Protein AF-A0A4R1R624-F1 (afdb_monomer_lite)

Foldseek 3Di:
DDDDDDDDDDDDDDDDDDDDDDDDDDDDDDDPDDPDPPPPPPQQWQDQVCVLQQFCPSVDAAKAFQKKWFQPVPPPGIAIDGQDPPDPGWGWDDDRFWIAIRNNCWIDGGQWIQHPVGIFGWDWDCPPQKIKTWGPDPPDPKIKIKMWGTAPGDDPDDHDPPRDDRSNFIWIWMAIPVRRMITIIGGD

pLDDT: mean 80.11, std 24.11, range [29.86, 98.56]

Organism: NCBI:txid1469948

Secondary structure (DSSP, 8-state):
------------------------------------S------PPP-HHHHHTT--GGG-S-EEEEEEEEE-SSSS-EEEEE--TTS----EEE-SSEEEEGGGTEEEETTEEEETTEEEEEEEEE-SS-EEEEES-S--SS-EEEEEE-TT-------SSS----TTS-EEEEEETTTTEEEEEEE-

Sequence (188 aa):
MKSFHKYKFILFACIIVLIFQTGCVDDSPISTIVPDPTQDTQNTEMNLTQIQAGDYSSLLGTWKEIAYADNLFDGTGQQWHTGRSDTVSSTLSVSTDKINFNESAMIVQGNTLTDDAGSHLLSFVNDGISLDAYLADADTAITWNVTFYPKGVANNLEPNNGVQIDNTKNLIVIWYSGMQVLTVFGQE

Structure (mmCIF, N/CA/C/O backbone):
data_AF-A0A4R1R624-F1
#
_entry.id   AF-A0A4R1R624-F1
#
loop_
_atom_site.group_PDB
_atom_site.id
_atom_site.type_symbol
_atom_site.label_atom_id
_atom_site.label_alt_id
_atom_site.label_comp_id
_atom_site.label_asym_id
_atom_site.label_entity_id
_atom_site.label_seq_id
_atom_site.pdbx_PDB_ins_code
_atom_site.Cartn_x
_atom_site.Cartn_y
_atom_site.Cartn_z
_atom_site.occupancy
_atom_site.B_iso_or_equiv
_atom_site.auth_seq_id
_atom_site.auth_comp_id
_atom_site.auth_asym_id
_atom_site.auth_atom_id
_atom_site.pdbx_PDB_model_num
ATOM 1 N N . MET A 1 1 ? 17.079 -33.663 -1.342 1.00 40.03 1 MET A N 1
ATOM 2 C CA . MET A 1 1 ? 15.733 -34.154 -1.707 1.00 40.03 1 MET A CA 1
ATOM 3 C C . MET A 1 1 ? 14.888 -34.276 -0.451 1.00 40.03 1 MET A C 1
ATOM 5 O O . MET A 1 1 ? 15.092 -35.199 0.326 1.00 40.03 1 MET A O 1
ATOM 9 N N . LYS A 1 2 ? 13.990 -33.318 -0.216 1.00 34.47 2 LYS A N 1
ATOM 10 C CA . LYS A 1 2 ? 12.942 -33.422 0.803 1.00 34.47 2 LYS A CA 1
ATOM 11 C C . LYS A 1 2 ? 11.608 -33.223 0.095 1.00 34.47 2 LYS A C 1
ATOM 13 O O . LYS A 1 2 ? 11.405 -32.232 -0.593 1.00 34.47 2 LYS A O 1
ATOM 18 N N . SER A 1 3 ? 10.787 -34.258 0.198 1.00 32.62 3 SER A N 1
ATOM 19 C CA . SER A 1 3 ? 9.460 -34.396 -0.386 1.00 32.62 3 SER A CA 1
ATOM 20 C C . SER A 1 3 ? 8.463 -33.521 0.367 1.00 32.62 3 SER A C 1
ATOM 22 O O . SER A 1 3 ? 8.335 -33.677 1.579 1.00 32.62 3 SER A O 1
ATOM 24 N N . PHE A 1 4 ? 7.681 -32.726 -0.359 1.00 36.31 4 PHE A N 1
ATOM 25 C CA . PHE A 1 4 ? 6.383 -32.249 0.108 1.00 36.31 4 PHE A CA 1
ATOM 26 C C . PHE A 1 4 ? 5.304 -32.807 -0.813 1.00 36.31 4 PHE A C 1
ATOM 28 O O . PHE A 1 4 ? 5.099 -32.359 -1.936 1.00 36.31 4 PHE A O 1
ATOM 35 N N . HIS A 1 5 ? 4.654 -33.861 -0.329 1.00 37.59 5 HIS A N 1
ATOM 36 C CA . HIS A 1 5 ? 3.412 -34.359 -0.887 1.00 37.59 5 HIS A CA 1
ATOM 37 C C . HIS A 1 5 ? 2.236 -33.567 -0.303 1.00 37.59 5 HIS A C 1
ATOM 39 O O . HIS A 1 5 ? 2.214 -33.310 0.900 1.00 37.59 5 HIS A O 1
ATOM 45 N N . LYS A 1 6 ? 1.207 -33.414 -1.147 1.00 36.97 6 LYS A N 1
ATOM 46 C CA . LYS A 1 6 ? -0.222 -33.177 -0.858 1.00 36.97 6 LYS A CA 1
ATOM 47 C C . LYS A 1 6 ? -0.711 -31.732 -0.993 1.00 36.97 6 LYS A C 1
ATOM 49 O O . LYS A 1 6 ? -0.973 -31.070 0.000 1.00 36.97 6 LYS A O 1
ATOM 54 N N . TYR A 1 7 ? -1.054 -31.356 -2.224 1.00 37.50 7 TYR A N 1
ATOM 55 C CA . TYR A 1 7 ? -2.216 -30.498 -2.456 1.00 37.50 7 TYR A CA 1
ATOM 56 C C . TYR A 1 7 ? -3.318 -31.332 -3.115 1.00 37.50 7 TYR A C 1
ATOM 58 O O . TYR A 1 7 ? -3.152 -31.890 -4.199 1.00 37.50 7 TYR A O 1
ATOM 66 N N . LYS A 1 8 ? -4.429 -31.493 -2.388 1.00 33.16 8 LYS A N 1
ATOM 67 C CA . LYS A 1 8 ? -5.692 -32.027 -2.903 1.00 33.16 8 LYS A CA 1
ATOM 68 C C . LYS A 1 8 ? -6.293 -30.957 -3.815 1.00 33.16 8 LYS A C 1
ATOM 70 O O . LYS A 1 8 ? -6.650 -29.890 -3.331 1.00 33.16 8 LYS A O 1
ATOM 75 N N . PHE A 1 9 ? -6.435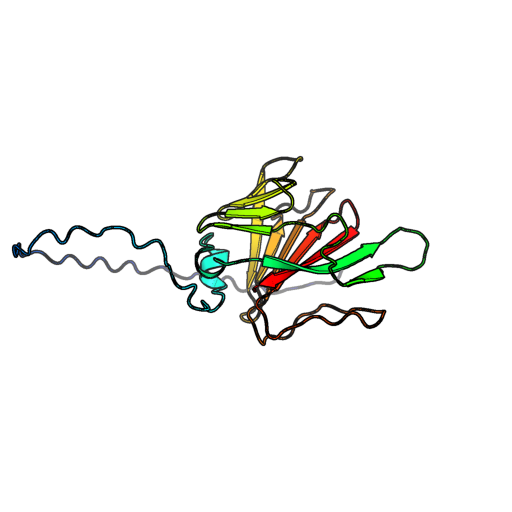 -31.261 -5.100 1.00 32.84 9 PHE A N 1
ATOM 76 C CA . PHE A 1 9 ? -7.281 -30.494 -6.010 1.00 32.84 9 PHE A CA 1
ATOM 77 C C . PHE A 1 9 ? -8.734 -30.600 -5.531 1.00 32.84 9 PHE A C 1
ATOM 79 O O . PHE A 1 9 ? -9.322 -31.681 -5.577 1.00 32.84 9 PHE A O 1
ATOM 86 N N . ILE A 1 10 ? -9.301 -29.500 -5.039 1.00 38.25 10 ILE A N 1
ATOM 87 C CA . ILE A 1 10 ? -10.742 -29.382 -4.813 1.00 38.25 10 ILE A CA 1
ATOM 88 C C . ILE A 1 10 ? -11.296 -28.565 -5.975 1.00 38.25 10 ILE A C 1
ATOM 90 O O . ILE A 1 10 ? -11.074 -27.363 -6.081 1.00 38.25 10 ILE A O 1
ATOM 94 N N . LEU A 1 11 ? -11.975 -29.269 -6.876 1.00 29.86 11 LEU A N 1
ATOM 95 C CA . LEU A 1 11 ? -12.698 -28.719 -8.012 1.00 29.86 11 LEU A CA 1
ATOM 96 C C . LEU A 1 11 ? -14.019 -28.132 -7.485 1.00 29.86 11 LEU A C 1
ATOM 98 O O . LEU A 1 11 ? -14.917 -28.890 -7.121 1.00 29.86 11 LEU A O 1
ATOM 102 N N . PHE A 1 12 ? -14.145 -26.807 -7.404 1.00 35.22 12 PHE A N 1
ATOM 103 C CA . PHE A 1 12 ? -15.431 -26.169 -7.110 1.00 35.22 12 PHE A CA 1
ATOM 104 C C . PHE A 1 12 ? -16.191 -25.921 -8.415 1.00 35.22 12 PHE A C 1
ATOM 106 O O . PHE A 1 12 ? -15.766 -25.147 -9.268 1.00 35.22 12 PHE A O 1
ATOM 113 N N . ALA A 1 13 ? -17.317 -26.617 -8.573 1.00 32.53 13 ALA A N 1
ATOM 114 C CA . ALA A 1 13 ? -18.273 -26.397 -9.647 1.00 32.53 13 ALA A CA 1
ATOM 115 C C . ALA A 1 13 ? -19.118 -25.148 -9.338 1.00 32.53 13 ALA A C 1
ATOM 117 O O . ALA A 1 13 ? -19.826 -25.112 -8.332 1.00 32.53 13 ALA A O 1
ATOM 118 N N . CYS A 1 14 ? -19.058 -24.130 -10.198 1.00 33.16 14 CYS A N 1
ATOM 119 C CA . CYS A 1 14 ? -19.938 -22.964 -10.126 1.00 33.16 14 CYS A CA 1
ATOM 120 C C . CYS A 1 14 ? -21.335 -23.330 -10.648 1.00 33.16 14 CYS A C 1
ATOM 122 O O . CYS A 1 14 ? -21.510 -23.616 -11.832 1.00 33.16 14 CYS A O 1
ATOM 124 N N . ILE A 1 15 ? -22.338 -23.299 -9.770 1.00 36.84 15 ILE A N 1
ATOM 125 C CA . ILE A 1 15 ? -23.751 -23.358 -10.157 1.00 36.84 15 ILE A CA 1
ATOM 126 C C . ILE A 1 15 ? -24.193 -21.929 -10.478 1.00 36.84 15 ILE A C 1
ATOM 128 O O . ILE A 1 15 ? -24.290 -21.085 -9.590 1.00 36.84 15 ILE A O 1
ATOM 132 N N . ILE A 1 16 ? -24.445 -21.659 -11.757 1.00 43.81 16 ILE A N 1
ATOM 133 C CA . ILE A 1 16 ? -25.045 -20.409 -12.228 1.00 43.81 16 ILE A CA 1
ATOM 134 C C . ILE A 1 16 ? -26.559 -20.518 -12.024 1.00 43.81 16 ILE A C 1
ATOM 136 O O . ILE A 1 16 ? -27.211 -21.345 -12.660 1.00 43.81 16 ILE A O 1
ATOM 140 N N . VAL A 1 17 ? -27.123 -19.682 -11.151 1.00 34.94 17 VAL A N 1
ATOM 141 C CA . VAL A 1 17 ? -28.576 -19.497 -11.034 1.00 34.94 17 VAL A CA 1
ATOM 142 C C . VAL A 1 17 ? -28.954 -18.230 -11.798 1.00 34.94 17 VAL A C 1
ATOM 144 O O . VAL A 1 17 ? -28.712 -17.119 -11.340 1.00 34.94 17 VAL A O 1
ATOM 147 N N . LEU A 1 18 ? -29.536 -18.409 -12.985 1.00 33.47 18 LEU A N 1
ATOM 148 C CA . LEU A 1 18 ? -30.199 -17.347 -13.743 1.00 33.47 18 LEU A CA 1
ATOM 149 C C . LEU A 1 18 ? -31.623 -17.189 -13.208 1.00 33.47 18 LEU A C 1
ATOM 151 O O . LEU A 1 18 ? -32.445 -18.092 -13.363 1.00 33.47 18 LEU A O 1
ATOM 155 N N . ILE A 1 19 ? -31.923 -16.043 -12.599 1.00 42.12 19 ILE A N 1
ATOM 156 C CA . ILE A 1 19 ? -33.293 -15.666 -12.250 1.00 42.12 19 ILE A CA 1
ATOM 157 C C . ILE A 1 19 ? -33.768 -14.667 -13.308 1.00 42.12 19 ILE A C 1
ATOM 159 O O . ILE A 1 19 ? -33.296 -13.534 -13.355 1.00 42.12 19 ILE A O 1
ATOM 163 N N . PHE A 1 20 ? -34.693 -15.093 -14.169 1.00 35.38 20 PHE A N 1
ATOM 164 C CA . PHE A 1 20 ? -35.472 -14.191 -15.014 1.00 35.38 20 PHE A CA 1
ATOM 165 C C . PHE A 1 20 ? -36.741 -13.803 -14.256 1.00 35.38 20 PHE A C 1
ATOM 167 O O . PHE A 1 20 ? -37.572 -14.663 -13.962 1.00 35.38 20 PHE A O 1
ATOM 174 N N . GLN A 1 21 ? -36.909 -12.515 -13.963 1.00 36.59 21 GLN A N 1
ATOM 175 C CA . GLN A 1 21 ? -38.205 -11.948 -13.603 1.00 36.59 21 GLN A CA 1
ATOM 176 C C . GLN A 1 21 ? -38.596 -10.897 -14.643 1.00 36.59 21 GLN A C 1
ATOM 178 O O . GLN A 1 21 ? -37.825 -10.002 -14.975 1.00 36.59 21 GLN A O 1
ATOM 183 N N . THR A 1 22 ? -39.797 -11.065 -15.190 1.00 39.47 22 THR A N 1
ATOM 184 C CA . THR A 1 22 ? -40.461 -10.167 -16.138 1.00 39.47 22 THR A CA 1
ATOM 185 C C . THR A 1 22 ? -41.524 -9.330 -15.423 1.00 39.47 22 THR A C 1
ATOM 187 O O . THR A 1 22 ? -42.336 -9.907 -14.701 1.00 39.47 22 THR A O 1
ATOM 190 N N . GLY A 1 23 ? -41.588 -8.030 -15.743 1.00 34.09 23 GLY A N 1
ATOM 191 C CA . GLY A 1 23 ? -42.693 -7.098 -15.434 1.00 34.09 23 GLY A CA 1
ATOM 192 C C . GLY A 1 23 ? -42.568 -6.424 -14.058 1.00 34.09 23 GLY A C 1
ATOM 193 O O . GLY A 1 23 ? -42.194 -7.086 -13.103 1.00 34.09 23 GLY A O 1
ATOM 194 N N . CYS A 1 24 ? -42.826 -5.128 -13.861 1.00 37.00 24 CYS A N 1
ATOM 195 C CA . CYS A 1 24 ? -43.628 -4.160 -14.613 1.00 37.00 24 CYS A CA 1
ATOM 196 C C . CYS A 1 24 ? -43.005 -2.750 -14.562 1.00 37.00 24 CYS A C 1
ATOM 198 O O . CYS A 1 24 ? -42.186 -2.447 -13.700 1.00 37.00 24 CYS A O 1
ATOM 200 N N . VAL A 1 25 ? -43.420 -1.907 -15.511 1.00 42.81 25 VAL A N 1
ATOM 201 C CA . VAL A 1 25 ? -43.168 -0.461 -15.555 1.00 42.81 25 VAL A CA 1
ATOM 202 C C . VAL A 1 25 ? -44.044 0.212 -14.503 1.00 42.81 25 VAL A C 1
ATOM 204 O O . VAL A 1 25 ? -45.263 0.120 -14.611 1.00 42.81 25 VAL A O 1
ATOM 207 N N . ASP A 1 26 ? -43.428 0.904 -13.549 1.00 38.22 26 ASP A N 1
ATOM 208 C CA . ASP A 1 26 ? -44.083 1.918 -12.723 1.00 38.22 26 ASP A CA 1
ATOM 209 C C . ASP A 1 26 ? -43.297 3.228 -12.858 1.00 38.22 26 ASP A C 1
ATOM 211 O O . ASP A 1 26 ? -42.095 3.291 -12.587 1.00 38.22 26 ASP A O 1
ATOM 215 N N . ASP A 1 27 ? -43.991 4.265 -13.328 1.00 43.12 27 ASP A N 1
ATOM 216 C CA . ASP A 1 27 ? -43.515 5.645 -13.367 1.00 43.12 27 ASP A CA 1
ATOM 217 C C . ASP A 1 27 ? -43.222 6.135 -11.940 1.00 43.12 27 ASP A C 1
ATOM 219 O O . ASP A 1 27 ? -44.076 6.096 -11.049 1.00 43.12 27 ASP A O 1
ATOM 223 N N . SER A 1 28 ? -42.021 6.664 -11.718 1.00 41.38 28 SER A N 1
ATOM 224 C CA . SER A 1 28 ? -41.707 7.491 -10.552 1.00 41.38 28 SER A CA 1
ATOM 225 C C . SER A 1 28 ? -40.724 8.600 -10.932 1.00 41.38 28 SER A C 1
ATOM 227 O O . SER A 1 28 ? -39.909 8.425 -11.839 1.00 41.38 28 SER A O 1
ATOM 229 N N . PRO A 1 29 ? -40.844 9.782 -10.303 1.00 41.34 29 PRO A N 1
ATOM 230 C CA . PRO A 1 29 ? -40.299 11.027 -10.829 1.00 41.34 29 PRO A CA 1
ATOM 231 C C . PRO A 1 29 ? -38.769 11.054 -10.803 1.00 41.34 29 PRO A C 1
ATOM 233 O O . PRO A 1 29 ? -38.138 10.628 -9.838 1.00 41.34 29 PRO A O 1
ATOM 236 N N . ILE A 1 30 ? -38.188 11.621 -11.865 1.00 39.62 30 ILE A N 1
ATOM 237 C CA . ILE A 1 30 ? -36.761 11.938 -11.985 1.00 39.62 30 ILE A CA 1
ATOM 238 C C . ILE A 1 30 ? -36.375 12.860 -10.824 1.00 39.62 30 ILE A C 1
ATOM 240 O O . ILE A 1 30 ? -36.660 14.057 -10.839 1.00 39.62 30 ILE A O 1
ATOM 244 N N . SER A 1 31 ? -35.733 12.290 -9.807 1.00 33.25 31 SER A N 1
ATOM 245 C CA . SER A 1 31 ? -35.056 13.057 -8.772 1.00 33.25 31 SER A CA 1
ATOM 246 C C . SER A 1 31 ? -33.667 13.385 -9.294 1.00 33.25 31 SER A C 1
ATOM 248 O O . SER A 1 31 ? -32.800 12.519 -9.384 1.00 33.25 31 SER A O 1
ATOM 250 N N . THR A 1 32 ? -33.476 14.638 -9.691 1.00 33.84 32 THR A N 1
ATOM 251 C CA . THR A 1 32 ? -32.179 15.205 -10.056 1.00 33.84 32 THR A CA 1
ATOM 252 C C . THR A 1 32 ? -31.220 15.040 -8.878 1.00 33.84 32 THR A C 1
ATOM 254 O O . THR A 1 32 ? -31.302 15.780 -7.899 1.00 33.84 32 THR A O 1
ATOM 257 N N . ILE A 1 33 ? -30.325 14.054 -8.951 1.00 42.81 33 ILE A N 1
ATOM 258 C CA . ILE A 1 33 ? -29.232 13.906 -7.991 1.00 42.81 33 ILE A CA 1
ATOM 259 C C . ILE A 1 33 ? -28.190 14.957 -8.367 1.00 42.81 33 ILE A C 1
ATOM 261 O O . ILE A 1 33 ? -27.421 14.789 -9.312 1.00 42.81 33 ILE A O 1
ATOM 265 N N . VAL A 1 34 ? -28.206 16.077 -7.654 1.00 40.62 34 VAL A N 1
ATOM 266 C CA . VAL A 1 34 ? -27.042 16.959 -7.571 1.00 40.62 34 VAL A CA 1
ATOM 267 C C . VAL A 1 34 ? -25.994 16.188 -6.761 1.00 40.62 34 VAL A C 1
ATOM 269 O O . VAL A 1 34 ? -26.326 15.760 -5.655 1.00 40.62 34 VAL A O 1
ATOM 272 N N . PRO A 1 35 ? -24.773 15.949 -7.273 1.00 40.31 35 PRO A N 1
ATOM 273 C CA . PRO A 1 35 ? -23.731 15.342 -6.460 1.00 40.31 35 PRO A CA 1
ATOM 274 C C . PRO A 1 35 ? -23.367 16.325 -5.345 1.00 40.31 35 PRO A C 1
ATOM 276 O O . PRO A 1 35 ? -22.863 17.418 -5.604 1.00 40.31 35 PRO A O 1
ATOM 279 N N . ASP A 1 36 ? -23.687 15.946 -4.112 1.00 41.03 36 ASP A N 1
ATOM 280 C CA . ASP A 1 36 ? -23.239 16.630 -2.907 1.00 41.03 36 ASP A CA 1
ATOM 281 C C . ASP A 1 36 ? -21.735 16.336 -2.719 1.00 41.03 36 ASP A C 1
ATOM 283 O O . ASP A 1 36 ? -21.361 15.163 -2.639 1.00 41.03 36 ASP A O 1
ATOM 287 N N . PRO A 1 37 ? -20.844 17.346 -2.699 1.00 46.66 37 PRO A N 1
ATOM 288 C CA . PRO A 1 37 ? -19.400 17.137 -2.588 1.00 46.66 37 PRO A CA 1
ATOM 289 C 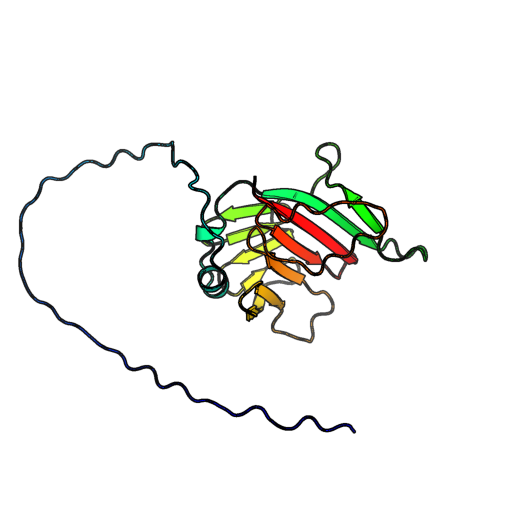C . PRO A 1 37 ? -18.932 16.740 -1.178 1.00 46.66 37 PRO A C 1
ATOM 291 O O . PRO A 1 37 ? -17.729 16.658 -0.940 1.00 46.66 37 PRO A O 1
ATOM 294 N N . THR A 1 38 ? -19.840 16.463 -0.244 1.00 38.62 38 THR A N 1
ATOM 295 C CA . THR A 1 38 ? -19.515 15.890 1.067 1.00 38.62 38 THR A CA 1
ATOM 296 C C . THR A 1 38 ? -19.878 14.411 1.127 1.00 38.62 38 THR A C 1
ATOM 298 O O . THR A 1 38 ? -20.793 13.996 1.834 1.00 38.62 38 THR A O 1
ATOM 301 N N . GLN A 1 39 ? -19.127 13.586 0.390 1.00 40.91 39 GLN A N 1
ATOM 302 C CA . GLN A 1 39 ? -19.052 12.163 0.702 1.00 40.91 39 GLN A CA 1
ATOM 303 C C . GLN A 1 39 ? -18.264 12.032 2.010 1.00 40.91 39 GLN A C 1
ATOM 305 O O . GLN A 1 39 ? -17.037 12.003 2.019 1.00 40.91 39 GLN A O 1
ATOM 310 N N . ASP A 1 40 ? -19.002 12.047 3.119 1.00 36.16 40 ASP A N 1
ATOM 311 C CA . ASP A 1 40 ? -18.533 11.629 4.433 1.00 36.16 40 ASP A CA 1
ATOM 312 C C . ASP A 1 40 ? -17.848 10.268 4.270 1.00 36.16 40 ASP A C 1
ATOM 314 O O . ASP A 1 40 ? -18.479 9.286 3.861 1.00 36.16 40 ASP A O 1
ATOM 318 N N . THR A 1 41 ? -16.534 10.239 4.487 1.00 46.88 41 THR A N 1
ATOM 319 C CA . THR A 1 41 ? -15.710 9.035 4.468 1.00 46.88 41 THR A CA 1
ATOM 320 C C . THR A 1 41 ? -16.154 8.168 5.642 1.00 46.88 41 THR A C 1
ATOM 322 O O . THR A 1 41 ? -15.516 8.141 6.694 1.00 46.88 41 THR A O 1
ATOM 325 N N . GLN A 1 42 ? -17.281 7.463 5.494 1.00 44.28 42 GLN A N 1
ATOM 326 C CA . GLN A 1 42 ? -17.613 6.366 6.386 1.00 44.28 42 GLN A CA 1
ATOM 327 C C . GLN A 1 42 ? -16.386 5.467 6.414 1.00 44.28 42 GLN A C 1
ATOM 329 O O . GLN A 1 42 ? -15.952 4.981 5.371 1.00 44.28 42 GLN A O 1
ATOM 334 N N . ASN A 1 43 ? -15.813 5.328 7.609 1.00 51.66 43 ASN A N 1
ATOM 335 C CA . ASN A 1 43 ? -14.683 4.475 7.943 1.00 51.66 43 ASN A CA 1
ATOM 336 C C . ASN A 1 43 ? -15.001 3.046 7.478 1.00 51.66 43 ASN A C 1
ATOM 338 O O . ASN A 1 43 ? -15.571 2.248 8.225 1.00 51.66 43 ASN A O 1
ATOM 342 N N . THR A 1 44 ? -14.732 2.787 6.200 1.00 63.34 44 THR A N 1
ATOM 343 C CA . THR A 1 44 ? -15.127 1.570 5.508 1.00 63.34 44 THR A CA 1
ATOM 344 C C . THR A 1 44 ? -14.170 0.499 5.984 1.00 63.34 44 THR A C 1
ATOM 346 O O . THR A 1 44 ? -12.951 0.673 5.981 1.00 63.34 44 THR A O 1
ATOM 349 N N . GLU A 1 45 ? -14.730 -0.590 6.490 1.00 88.75 45 GLU A N 1
ATOM 350 C CA . GLU A 1 45 ? -13.947 -1.759 6.851 1.00 88.75 45 GLU A CA 1
ATOM 351 C C . GLU A 1 45 ? -13.162 -2.225 5.618 1.00 88.75 45 GLU A C 1
ATOM 353 O O . GLU A 1 45 ? -13.737 -2.399 4.541 1.00 88.75 45 GLU A O 1
ATOM 358 N N . MET A 1 46 ? -11.843 -2.383 5.759 1.00 96.44 46 MET A N 1
ATOM 359 C CA . MET A 1 46 ? -10.999 -2.862 4.669 1.00 96.44 46 MET A CA 1
ATOM 360 C C . MET A 1 46 ? -11.478 -4.253 4.243 1.00 96.44 46 MET A C 1
ATOM 362 O O . MET A 1 46 ? -11.421 -5.200 5.026 1.00 96.44 46 MET A O 1
ATOM 366 N N . ASN A 1 47 ? -11.920 -4.395 2.994 1.00 97.00 47 ASN A N 1
ATOM 367 C CA . ASN A 1 47 ? -12.461 -5.646 2.484 1.00 97.00 47 ASN A CA 1
ATOM 368 C C . ASN A 1 47 ? -11.427 -6.372 1.620 1.00 97.00 47 ASN A C 1
ATOM 370 O O . ASN A 1 47 ? -11.285 -6.113 0.425 1.00 97.00 47 ASN A O 1
ATOM 374 N N . LEU A 1 48 ? -10.734 -7.339 2.221 1.00 97.69 48 LEU A N 1
ATOM 375 C CA . LEU A 1 48 ? -9.677 -8.106 1.552 1.00 97.69 48 LEU A CA 1
ATOM 376 C C . LEU A 1 48 ? -10.173 -8.871 0.314 1.00 97.69 48 LEU A C 1
ATOM 378 O O . LEU A 1 48 ? -9.431 -9.028 -0.651 1.00 97.69 48 LEU A O 1
ATOM 382 N N . THR A 1 49 ? -11.434 -9.319 0.303 1.00 97.06 49 THR A N 1
ATOM 383 C CA . THR A 1 49 ? -11.995 -10.039 -0.855 1.00 97.06 49 THR A CA 1
ATOM 384 C C . THR A 1 49 ? -12.224 -9.101 -2.041 1.00 97.06 49 THR A C 1
ATOM 386 O O . THR A 1 49 ? -11.973 -9.494 -3.178 1.00 97.06 49 THR A O 1
ATOM 389 N N . GLN A 1 50 ? -12.656 -7.858 -1.792 1.00 96.75 50 GLN A N 1
ATOM 390 C CA . GLN A 1 50 ? -12.779 -6.841 -2.845 1.00 96.75 50 GLN A CA 1
ATOM 391 C C . GLN A 1 50 ? -11.408 -6.468 -3.414 1.00 96.75 50 GLN A C 1
ATOM 393 O O . GLN A 1 50 ? -11.225 -6.504 -4.630 1.00 96.75 50 GLN A O 1
ATOM 398 N N . ILE A 1 51 ? -10.426 -6.226 -2.541 1.00 97.81 51 ILE A N 1
ATOM 399 C CA . ILE A 1 51 ? -9.059 -5.865 -2.945 1.00 97.81 51 ILE A CA 1
ATOM 400 C C . ILE A 1 51 ? -8.446 -6.967 -3.818 1.00 97.81 51 ILE A C 1
ATOM 402 O O . ILE A 1 51 ? -7.882 -6.682 -4.872 1.00 97.81 51 ILE A O 1
ATOM 406 N N . GLN A 1 52 ? -8.618 -8.235 -3.433 1.00 97.31 52 GLN A N 1
ATOM 407 C CA . GLN A 1 52 ? -8.161 -9.386 -4.215 1.00 97.31 52 GLN A CA 1
ATOM 408 C C . GLN A 1 52 ? -8.846 -9.493 -5.592 1.00 97.31 52 GLN A C 1
ATOM 410 O O . GLN A 1 52 ? -8.260 -10.029 -6.532 1.00 97.31 52 GLN A O 1
ATOM 415 N N . ALA A 1 53 ? -10.075 -8.987 -5.729 1.00 96.44 53 ALA A N 1
ATOM 416 C CA . ALA A 1 53 ? -10.797 -8.916 -6.997 1.00 96.44 53 ALA A CA 1
ATOM 417 C C . ALA A 1 53 ? -10.440 -7.671 -7.837 1.00 96.44 53 ALA A C 1
ATOM 419 O O . ALA A 1 53 ? -10.970 -7.516 -8.938 1.00 96.44 53 ALA A O 1
ATOM 420 N N . GLY A 1 54 ? -9.549 -6.799 -7.345 1.00 96.06 54 GLY A N 1
ATOM 421 C CA . GLY A 1 54 ? -9.158 -5.560 -8.018 1.00 96.06 54 GLY A CA 1
ATOM 422 C C . GLY A 1 54 ? -10.101 -4.377 -7.779 1.00 96.06 54 GLY A C 1
ATOM 423 O O . GLY A 1 54 ? -10.007 -3.379 -8.489 1.00 96.06 54 GLY A O 1
ATOM 424 N N . ASP A 1 55 ? -11.012 -4.494 -6.810 1.00 96.81 55 ASP A N 1
ATOM 425 C CA . ASP A 1 55 ? -11.879 -3.414 -6.340 1.00 96.81 55 ASP A CA 1
ATOM 426 C C . ASP A 1 55 ? -11.297 -2.820 -5.051 1.00 96.81 55 ASP A C 1
ATOM 428 O O . ASP A 1 55 ? -11.319 -3.439 -3.986 1.00 96.81 55 ASP A O 1
ATOM 432 N N . TYR A 1 56 ? -10.779 -1.598 -5.141 1.00 97.19 56 TYR A N 1
ATOM 433 C CA . TYR A 1 56 ? -10.160 -0.882 -4.023 1.00 97.19 56 TYR A CA 1
ATOM 434 C C . TYR A 1 56 ? -11.103 0.135 -3.379 1.00 97.19 56 TYR A C 1
ATOM 436 O O . TYR A 1 56 ? -10.662 0.996 -2.621 1.00 97.19 56 TYR A O 1
ATOM 444 N N . SER A 1 57 ? -12.411 0.049 -3.635 1.00 96.50 57 SER A N 1
ATOM 445 C CA . SER A 1 57 ? -13.390 0.977 -3.055 1.00 96.50 57 SER A CA 1
ATOM 446 C C . SER A 1 57 ? -13.360 0.982 -1.521 1.00 96.50 57 SER A C 1
ATOM 448 O O . SER A 1 57 ? -13.544 2.030 -0.908 1.00 96.50 57 SER A O 1
ATOM 450 N N . SER A 1 58 ? -13.050 -0.155 -0.881 1.00 96.94 58 SER A N 1
ATOM 451 C CA . SER A 1 58 ? -12.902 -0.232 0.582 1.00 96.94 58 SER A CA 1
ATOM 452 C C . SER A 1 58 ? -11.640 0.452 1.127 1.00 96.94 58 SER A C 1
ATOM 454 O O . SER A 1 58 ? -11.459 0.514 2.338 1.00 96.94 58 SER A O 1
ATOM 456 N N . LEU A 1 59 ? -10.736 0.907 0.253 1.00 97.31 59 LEU A N 1
ATOM 457 C CA . LEU A 1 59 ? -9.483 1.582 0.601 1.00 97.31 59 LEU A CA 1
ATOM 458 C C . LEU A 1 59 ? -9.544 3.103 0.373 1.00 97.31 59 LEU A C 1
ATOM 460 O O . LEU A 1 59 ? -8.543 3.789 0.594 1.00 97.31 59 LEU A O 1
ATOM 464 N N . LEU A 1 60 ? -10.683 3.643 -0.076 1.00 97.00 60 LEU A N 1
ATOM 465 C CA . LEU A 1 60 ? -10.847 5.082 -0.276 1.00 97.00 60 LEU A CA 1
ATOM 466 C C . LEU A 1 60 ? -10.596 5.850 1.029 1.00 97.00 60 LEU A C 1
ATOM 468 O O . LEU A 1 60 ? -11.060 5.468 2.103 1.00 97.00 60 LEU A O 1
ATOM 472 N N . GLY A 1 61 ? -9.857 6.951 0.927 1.00 94.50 61 GLY A N 1
ATOM 473 C CA . GLY A 1 61 ? -9.479 7.795 2.055 1.00 94.50 61 GLY A CA 1
ATOM 474 C C . GLY A 1 61 ? -8.078 8.370 1.882 1.00 94.50 61 GLY A C 1
ATOM 475 O O . GLY A 1 61 ? -7.451 8.223 0.831 1.00 94.50 61 GLY A O 1
ATOM 476 N N . THR A 1 62 ? -7.593 9.028 2.929 1.00 95.19 62 THR A N 1
ATOM 477 C CA . THR A 1 62 ? -6.239 9.582 2.964 1.00 95.19 62 THR A CA 1
ATOM 478 C C . THR A 1 62 ? -5.286 8.561 3.569 1.00 95.19 62 THR A C 1
ATOM 480 O O . THR A 1 62 ? -5.561 7.996 4.627 1.00 95.19 62 THR A O 1
ATOM 483 N N . TRP A 1 63 ? -4.153 8.346 2.906 1.00 95.75 63 TRP A N 1
ATOM 484 C CA . TRP A 1 63 ? -3.099 7.445 3.355 1.00 95.75 63 TRP A CA 1
ATOM 485 C C . TRP A 1 63 ? -1.835 8.238 3.639 1.00 95.75 63 TRP A C 1
ATOM 487 O O . TRP A 1 63 ? -1.360 8.995 2.792 1.00 95.75 63 TRP A O 1
ATOM 497 N N . LYS A 1 64 ? -1.280 8.052 4.834 1.00 94.44 64 LYS A N 1
ATOM 498 C CA . LYS A 1 64 ? -0.080 8.754 5.277 1.00 94.44 64 LYS A CA 1
ATOM 499 C C . LYS A 1 64 ? 1.009 7.764 5.631 1.00 94.44 64 LYS A C 1
ATOM 501 O O . LYS A 1 64 ? 0.750 6.797 6.342 1.00 94.44 64 LYS A O 1
ATOM 506 N N . GLU A 1 65 ? 2.227 8.025 5.171 1.00 95.19 65 GLU A N 1
ATOM 507 C CA . GLU A 1 65 ? 3.392 7.277 5.629 1.00 95.19 65 GLU A CA 1
ATOM 508 C C . GLU A 1 65 ? 3.563 7.479 7.142 1.00 95.19 65 GLU A C 1
ATOM 510 O O . GLU A 1 65 ? 3.703 8.607 7.623 1.00 95.19 65 GLU A O 1
ATOM 515 N N . ILE A 1 66 ? 3.534 6.382 7.895 1.00 94.31 66 ILE A N 1
ATOM 516 C CA . ILE A 1 66 ? 3.711 6.383 9.353 1.00 94.31 66 ILE A CA 1
ATOM 517 C C . ILE A 1 66 ? 5.050 5.781 9.776 1.00 94.31 66 ILE A C 1
ATOM 519 O O . ILE A 1 66 ? 5.538 6.081 10.866 1.00 94.31 66 ILE A O 1
ATOM 523 N N . ALA A 1 67 ? 5.661 4.966 8.917 1.00 95.38 67 ALA A N 1
ATOM 524 C CA . ALA A 1 67 ? 6.982 4.396 9.122 1.00 95.38 67 ALA A CA 1
ATOM 525 C C . ALA A 1 67 ? 7.591 3.952 7.792 1.00 95.38 67 ALA A C 1
ATOM 527 O O . ALA A 1 67 ? 6.874 3.646 6.838 1.00 95.38 67 ALA A O 1
ATOM 528 N N . TYR A 1 68 ? 8.910 3.835 7.767 1.00 95.00 68 TYR A N 1
ATOM 529 C CA . TYR A 1 68 ? 9.619 3.092 6.736 1.00 95.00 68 TYR A CA 1
ATOM 530 C C . TYR A 1 68 ? 10.804 2.354 7.347 1.00 95.00 68 TYR A C 1
ATOM 532 O O . TYR A 1 68 ? 11.248 2.671 8.452 1.00 95.00 68 TYR A O 1
ATOM 540 N N . ALA A 1 69 ? 11.306 1.358 6.634 1.00 94.25 69 ALA A N 1
ATOM 541 C CA . ALA A 1 69 ? 12.520 0.660 6.993 1.00 94.25 69 ALA A CA 1
ATOM 542 C C . ALA A 1 69 ? 13.397 0.476 5.760 1.00 94.25 69 ALA A C 1
ATOM 544 O O . ALA A 1 69 ? 12.899 0.091 4.706 1.00 94.25 69 ALA A O 1
ATOM 545 N N . ASP A 1 70 ? 14.691 0.734 5.885 1.00 92.88 70 ASP A N 1
ATOM 546 C CA . ASP A 1 70 ? 15.655 0.616 4.795 1.00 92.88 70 ASP A CA 1
ATOM 547 C C . ASP A 1 70 ? 16.890 -0.175 5.230 1.00 92.88 70 ASP A C 1
ATOM 549 O O . ASP A 1 70 ? 17.189 -0.312 6.415 1.00 92.88 70 ASP A O 1
ATOM 553 N N . ASN A 1 71 ? 17.603 -0.760 4.268 1.00 92.31 71 ASN A N 1
ATOM 554 C CA . ASN A 1 71 ? 18.905 -1.371 4.514 1.00 92.31 71 ASN A CA 1
ATOM 555 C C . ASN A 1 71 ? 19.966 -0.616 3.716 1.00 92.31 71 ASN A C 1
ATOM 557 O O . ASN A 1 71 ? 20.048 -0.744 2.498 1.00 92.31 71 ASN A O 1
ATOM 561 N N . LEU A 1 72 ? 20.802 0.145 4.422 1.00 88.81 72 LEU A N 1
ATOM 562 C CA . LEU A 1 72 ? 21.869 0.949 3.821 1.00 88.81 72 LEU A CA 1
ATOM 563 C C . LEU A 1 72 ? 23.097 0.124 3.399 1.00 88.81 72 LEU A C 1
ATOM 565 O O . LEU A 1 72 ? 24.050 0.677 2.854 1.00 88.81 72 LEU A O 1
ATOM 569 N N . PHE A 1 73 ? 23.091 -1.191 3.647 1.00 89.44 73 PHE A N 1
ATOM 570 C CA . PHE A 1 73 ? 24.204 -2.109 3.381 1.00 89.44 73 PHE A CA 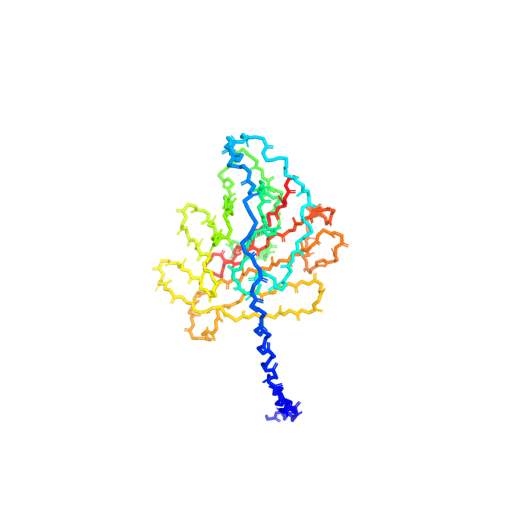1
ATOM 571 C C . PHE A 1 73 ? 25.512 -1.736 4.105 1.00 89.44 73 PHE A C 1
ATOM 573 O O . PHE A 1 73 ? 26.605 -2.085 3.660 1.00 89.44 73 PHE A O 1
ATOM 580 N N . ASP A 1 74 ? 25.408 -1.073 5.257 1.00 91.75 74 ASP A N 1
ATOM 581 C CA . ASP A 1 74 ? 26.532 -0.649 6.105 1.00 91.75 74 ASP A CA 1
ATOM 582 C C . ASP A 1 74 ? 26.873 -1.653 7.227 1.00 91.75 74 ASP A C 1
ATOM 584 O O . ASP A 1 74 ? 27.754 -1.412 8.053 1.00 91.75 74 ASP A O 1
ATOM 588 N N . GLY A 1 75 ? 26.182 -2.798 7.253 1.00 92.62 75 GLY A N 1
ATOM 589 C CA . GLY A 1 75 ? 26.342 -3.848 8.261 1.00 92.62 75 GLY A CA 1
ATOM 590 C C . GLY A 1 75 ? 25.425 -3.714 9.480 1.00 92.62 75 GLY A C 1
ATOM 591 O O . GLY A 1 75 ? 25.442 -4.602 10.329 1.00 92.62 75 GLY A O 1
ATOM 592 N N . THR A 1 76 ? 24.597 -2.667 9.562 1.00 90.44 76 THR A N 1
ATOM 593 C CA . THR A 1 76 ? 23.609 -2.500 10.646 1.00 90.44 76 THR A CA 1
ATOM 594 C C . THR A 1 76 ? 22.303 -3.260 10.394 1.00 90.44 76 THR A C 1
ATOM 596 O O . THR A 1 76 ? 21.510 -3.455 11.315 1.00 90.44 76 THR A O 1
ATOM 599 N N . GLY A 1 77 ? 22.099 -3.752 9.169 1.00 90.50 77 GLY A N 1
ATOM 600 C CA . GLY A 1 77 ? 20.873 -4.428 8.750 1.00 90.50 77 GLY A CA 1
ATOM 601 C C . GLY A 1 77 ? 19.754 -3.437 8.432 1.00 90.50 77 GLY A C 1
ATOM 602 O O . GLY A 1 77 ? 20.009 -2.269 8.162 1.00 90.50 77 GLY A O 1
ATOM 603 N N . GLN A 1 78 ? 18.510 -3.914 8.444 1.00 91.75 78 GLN A N 1
ATOM 604 C CA . GLN A 1 78 ? 17.347 -3.055 8.234 1.00 91.75 78 GLN A CA 1
ATOM 605 C C . GLN A 1 78 ? 17.169 -2.104 9.427 1.00 91.75 78 GLN A C 1
ATOM 607 O O . GLN A 1 78 ? 17.162 -2.558 10.569 1.00 91.75 78 GLN A O 1
ATOM 612 N N . GLN A 1 79 ? 17.012 -0.808 9.178 1.00 94.31 79 GLN A N 1
ATOM 613 C CA . GLN A 1 79 ? 16.768 0.216 10.193 1.00 94.31 79 GLN A CA 1
ATOM 614 C C . GLN A 1 79 ? 15.378 0.807 10.009 1.00 94.31 79 GLN A C 1
ATOM 616 O O . GLN A 1 79 ? 14.967 1.076 8.887 1.00 94.31 79 GLN A O 1
ATOM 621 N N . TRP A 1 80 ? 14.653 0.995 11.111 1.00 94.94 80 TRP A N 1
ATOM 622 C CA . TRP A 1 80 ? 13.305 1.559 11.094 1.00 94.94 80 TRP A CA 1
ATOM 623 C C . TRP A 1 80 ? 13.311 3.057 11.367 1.00 94.94 80 TRP A C 1
ATOM 625 O O . TRP A 1 80 ? 14.087 3.564 12.171 1.00 94.94 80 TRP A O 1
ATOM 635 N N . HIS A 1 81 ? 12.384 3.770 10.751 1.00 93.12 81 HIS A N 1
ATOM 636 C CA . HIS A 1 81 ? 12.256 5.210 10.887 1.00 93.12 81 HIS A CA 1
ATOM 637 C C . HIS A 1 81 ? 10.784 5.570 11.024 1.00 93.12 81 HIS A C 1
ATOM 639 O O . HIS A 1 81 ? 9.921 4.990 10.363 1.00 93.12 81 HIS A O 1
ATOM 645 N N . THR A 1 82 ? 10.481 6.541 11.881 1.00 91.94 82 THR A N 1
ATOM 646 C CA . THR A 1 82 ? 9.134 7.115 11.940 1.00 91.94 82 THR A CA 1
ATOM 647 C C . THR A 1 82 ? 8.889 7.930 10.673 1.00 91.94 82 THR A C 1
ATOM 649 O O . THR A 1 82 ? 9.700 8.792 10.332 1.00 91.94 82 THR A O 1
ATOM 652 N N . GLY A 1 83 ? 7.753 7.700 10.015 1.00 80.69 83 GLY A N 1
ATOM 653 C CA . GLY A 1 83 ? 7.323 8.479 8.858 1.00 80.69 83 GLY A CA 1
ATOM 654 C C . GLY A 1 83 ? 7.165 9.943 9.258 1.00 80.69 83 GLY A C 1
ATOM 655 O O . GLY A 1 83 ? 6.447 10.272 10.209 1.00 80.69 83 GLY A O 1
ATOM 656 N N . ARG A 1 84 ? 7.890 10.838 8.583 1.00 66.44 84 ARG A N 1
ATOM 657 C CA . ARG A 1 84 ? 7.961 12.259 8.943 1.00 66.44 84 ARG A CA 1
ATOM 658 C C . ARG A 1 84 ? 7.552 13.120 7.756 1.00 66.44 84 ARG A C 1
ATOM 660 O O . ARG A 1 84 ? 8.076 12.958 6.663 1.00 66.44 84 ARG A O 1
ATOM 667 N N . SER A 1 85 ? 6.636 14.056 8.007 1.00 56.03 85 SER A N 1
ATOM 668 C CA . SER A 1 85 ? 6.089 15.013 7.028 1.00 56.03 85 SER A CA 1
ATOM 669 C C . SER A 1 85 ? 7.098 16.070 6.543 1.00 56.03 85 SER A C 1
ATOM 671 O O . SER A 1 85 ? 6.739 16.897 5.709 1.00 56.03 85 SER A O 1
ATOM 673 N N . ASP A 1 86 ? 8.302 16.127 7.121 1.00 47.59 86 ASP A N 1
ATOM 674 C CA . ASP A 1 86 ? 9.290 17.195 6.907 1.00 47.59 86 ASP A CA 1
ATOM 675 C C . ASP A 1 86 ? 10.497 16.775 6.045 1.00 47.59 86 ASP A C 1
ATOM 677 O O . ASP A 1 86 ? 11.354 17.605 5.738 1.00 47.59 86 ASP A O 1
ATOM 681 N N . THR A 1 87 ? 10.532 15.518 5.597 1.00 52.44 87 THR A N 1
ATOM 682 C CA . THR A 1 87 ? 11.389 15.012 4.514 1.00 52.44 87 THR A CA 1
ATOM 683 C C . THR A 1 87 ? 10.524 14.616 3.316 1.00 52.44 87 THR A C 1
ATOM 685 O O . THR A 1 87 ? 9.301 14.712 3.382 1.00 52.44 87 THR A O 1
ATOM 688 N N . VAL A 1 88 ? 11.131 14.187 2.205 1.00 62.22 88 VAL A N 1
ATOM 689 C CA . VAL A 1 88 ? 10.384 13.621 1.068 1.00 62.22 88 VAL A CA 1
ATOM 690 C C . VAL A 1 88 ? 9.733 12.308 1.530 1.00 62.22 88 VAL A C 1
ATOM 692 O O . VAL A 1 88 ? 10.352 11.254 1.436 1.00 62.22 88 VAL A O 1
ATOM 695 N N . SER A 1 89 ? 8.538 12.381 2.126 1.00 78.94 89 SER A N 1
ATOM 696 C CA . SER A 1 89 ? 7.736 11.202 2.459 1.00 78.94 89 SER A CA 1
ATOM 697 C C . SER A 1 89 ? 7.270 10.542 1.171 1.00 78.94 89 SER A C 1
ATOM 699 O O . SER A 1 89 ? 6.970 11.219 0.183 1.00 78.94 89 SER A O 1
ATOM 701 N N . SER A 1 90 ? 7.149 9.225 1.205 1.00 92.06 90 SER A N 1
ATOM 702 C CA . SER A 1 90 ? 6.454 8.500 0.162 1.00 92.06 90 SER A CA 1
ATOM 703 C C . SER A 1 90 ? 4.973 8.875 0.154 1.00 92.06 90 SER A C 1
ATOM 705 O O . SER A 1 90 ? 4.368 9.174 1.188 1.00 92.06 90 SER A O 1
ATOM 707 N N . THR A 1 91 ? 4.369 8.851 -1.025 1.00 94.50 91 THR A N 1
ATOM 708 C CA . THR A 1 91 ? 2.957 9.152 -1.235 1.00 94.50 91 THR A CA 1
ATOM 709 C C . THR A 1 91 ? 2.206 7.895 -1.646 1.00 94.50 91 THR A C 1
ATOM 711 O O . THR A 1 91 ? 2.713 7.061 -2.397 1.00 94.50 91 THR A O 1
ATOM 714 N N . LEU A 1 92 ? 0.974 7.769 -1.155 1.00 97.31 92 LEU A N 1
ATOM 715 C CA . LEU A 1 92 ? 0.045 6.726 -1.564 1.00 97.31 92 LEU A CA 1
ATOM 716 C C . LEU A 1 92 ? -1.304 7.369 -1.858 1.00 97.31 92 LEU A C 1
ATOM 718 O O . LEU A 1 92 ? -1.901 8.013 -0.999 1.00 97.31 92 LEU A O 1
ATOM 722 N N . SER A 1 93 ? -1.778 7.195 -3.085 1.00 97.38 93 SER A N 1
ATOM 723 C CA . SER A 1 93 ? -3.109 7.633 -3.498 1.00 97.38 93 SER A CA 1
ATOM 724 C C . SER A 1 93 ? -3.928 6.436 -3.951 1.00 97.38 93 SER A C 1
ATOM 726 O O . SER A 1 93 ? -3.416 5.542 -4.624 1.00 97.38 93 SER A O 1
ATOM 728 N N . VAL A 1 94 ? -5.200 6.417 -3.563 1.00 97.81 94 VAL A N 1
ATOM 729 C CA . VAL A 1 94 ? -6.112 5.308 -3.840 1.00 97.81 94 VAL A CA 1
ATOM 730 C C . VAL A 1 94 ? -7.371 5.839 -4.518 1.00 97.81 94 VAL A C 1
ATOM 732 O O . VAL A 1 94 ? -7.995 6.783 -4.036 1.00 97.81 94 VAL A O 1
ATOM 735 N N . SER A 1 95 ? -7.741 5.222 -5.638 1.00 96.75 95 SER A N 1
ATOM 736 C CA . SER A 1 95 ? -9.068 5.300 -6.255 1.00 96.75 95 SER A CA 1
ATOM 737 C C . SER A 1 95 ? -9.742 3.931 -6.197 1.00 96.75 95 SER A C 1
ATOM 739 O O . SER A 1 95 ? -9.144 2.949 -5.771 1.00 96.75 95 SER A O 1
ATOM 741 N N . THR A 1 96 ? -10.989 3.845 -6.654 1.00 96.00 96 THR A N 1
ATOM 742 C CA . THR A 1 96 ? -11.770 2.596 -6.675 1.00 96.00 96 THR A CA 1
ATOM 743 C C . THR A 1 96 ? -11.104 1.462 -7.455 1.00 96.00 96 THR A C 1
ATOM 745 O O . THR A 1 96 ? -11.365 0.297 -7.194 1.00 96.00 96 THR A O 1
ATOM 748 N N . ASP A 1 97 ? -10.258 1.796 -8.425 1.00 95.88 97 ASP A N 1
ATOM 749 C CA . ASP A 1 97 ? -9.655 0.865 -9.377 1.00 95.88 97 ASP A CA 1
ATOM 750 C C . ASP A 1 97 ? -8.123 0.900 -9.369 1.00 95.88 97 ASP A C 1
ATOM 752 O O . ASP A 1 97 ? -7.499 0.121 -10.086 1.00 95.88 97 ASP A O 1
ATOM 756 N N . LYS A 1 98 ? -7.502 1.789 -8.580 1.00 97.25 98 LYS A N 1
ATOM 757 C CA . LYS A 1 98 ? -6.055 1.976 -8.599 1.00 97.25 98 LYS A CA 1
ATOM 758 C C . LYS A 1 98 ? -5.463 2.329 -7.238 1.00 97.25 98 LYS A C 1
ATOM 760 O O . LYS A 1 98 ? -5.987 3.177 -6.524 1.00 97.25 98 LYS A O 1
ATOM 765 N N . ILE A 1 99 ? -4.288 1.780 -6.958 1.00 98.56 99 ILE A N 1
ATOM 766 C CA . ILE A 1 99 ? -3.358 2.259 -5.932 1.00 98.56 99 ILE A CA 1
ATOM 767 C C . ILE A 1 99 ? -2.145 2.837 -6.662 1.00 98.56 99 ILE A C 1
ATOM 769 O O . ILE A 1 99 ? -1.576 2.177 -7.526 1.00 98.56 99 ILE A O 1
ATOM 773 N N . ASN A 1 100 ? -1.760 4.071 -6.354 1.00 98.44 100 ASN A N 1
ATOM 774 C CA . ASN A 1 100 ? -0.608 4.738 -6.951 1.00 98.44 100 ASN A CA 1
ATOM 775 C C . ASN A 1 100 ? 0.363 5.177 -5.851 1.00 98.44 100 ASN A C 1
ATOM 777 O O . ASN A 1 100 ? 0.031 6.032 -5.024 1.00 98.44 100 ASN A O 1
ATOM 781 N N . PHE A 1 101 ? 1.546 4.571 -5.871 1.00 97.88 101 PHE A N 1
ATOM 782 C CA . PHE A 1 101 ? 2.657 4.830 -4.972 1.00 97.88 101 PHE A CA 1
ATOM 783 C C . PHE A 1 101 ? 3.698 5.739 -5.636 1.00 97.88 101 PHE A C 1
ATOM 785 O O . PHE A 1 101 ? 4.113 5.488 -6.771 1.00 97.88 101 PHE A O 1
ATOM 792 N N . ASN A 1 102 ? 4.139 6.770 -4.908 1.00 95.00 102 ASN A N 1
ATOM 793 C CA . ASN A 1 102 ? 5.209 7.695 -5.301 1.00 95.00 102 ASN A CA 1
ATOM 794 C C . ASN A 1 102 ? 5.068 8.227 -6.732 1.00 95.00 102 ASN A C 1
ATOM 796 O O . ASN A 1 102 ? 5.963 8.069 -7.556 1.00 95.00 102 ASN A O 1
ATOM 800 N N . GLU A 1 103 ? 3.927 8.854 -7.023 1.00 92.38 103 GLU A N 1
ATOM 801 C CA . GLU A 1 103 ? 3.677 9.525 -8.308 1.00 92.38 103 GLU A CA 1
ATOM 802 C C . GLU A 1 103 ? 3.924 8.630 -9.540 1.00 92.38 103 GLU A C 1
ATOM 804 O O . GLU A 1 103 ? 4.398 9.089 -10.578 1.00 92.38 103 GLU A O 1
ATOM 809 N N . SER A 1 104 ? 3.489 7.370 -9.473 1.00 95.38 104 SER A N 1
ATOM 810 C CA . SER A 1 104 ? 3.598 6.330 -10.512 1.00 95.38 104 SER A CA 1
ATOM 811 C C . SER A 1 104 ? 4.900 5.531 -10.513 1.00 95.38 104 SER A C 1
ATOM 813 O O . SER A 1 104 ? 5.162 4.833 -11.489 1.00 95.38 104 SER A O 1
ATOM 815 N N . ALA A 1 105 ? 5.683 5.570 -9.432 1.00 94.94 105 ALA A N 1
ATOM 816 C CA . ALA A 1 105 ? 6.777 4.614 -9.245 1.00 94.94 105 ALA A CA 1
ATOM 817 C C . ALA A 1 105 ? 6.256 3.167 -9.218 1.00 94.94 105 ALA A C 1
ATOM 819 O O . ALA A 1 105 ? 6.898 2.262 -9.739 1.00 94.94 105 ALA A O 1
ATOM 820 N N . MET A 1 106 ? 5.071 2.957 -8.636 1.00 96.81 106 MET A N 1
ATOM 821 C CA . MET A 1 106 ? 4.359 1.686 -8.702 1.00 96.81 106 MET A CA 1
ATOM 822 C C . MET A 1 106 ? 2.849 1.930 -8.721 1.00 96.81 106 MET A C 1
ATOM 824 O O . MET A 1 106 ? 2.311 2.696 -7.916 1.00 96.81 106 MET A O 1
ATOM 828 N N . ILE A 1 107 ? 2.161 1.294 -9.668 1.00 98.38 107 ILE A N 1
ATOM 829 C CA . ILE A 1 107 ? 0.709 1.370 -9.822 1.00 98.38 107 ILE A CA 1
ATOM 830 C C . ILE A 1 107 ? 0.120 -0.029 -9.724 1.00 98.38 107 ILE A C 1
ATOM 832 O O . ILE A 1 107 ? 0.434 -0.880 -10.549 1.00 98.38 107 ILE A O 1
ATOM 836 N N . VAL A 1 108 ? -0.808 -0.242 -8.796 1.00 98.38 108 VAL A N 1
ATOM 837 C CA . VAL A 1 108 ? -1.668 -1.427 -8.802 1.00 98.38 108 VAL A CA 1
ATOM 838 C C . VAL A 1 108 ? -3.010 -1.067 -9.425 1.00 98.38 108 VAL A C 1
ATOM 840 O O . VAL A 1 108 ? -3.642 -0.113 -8.984 1.00 98.38 108 VAL A O 1
ATOM 843 N N . GLN A 1 109 ? -3.452 -1.814 -10.435 1.00 97.81 109 GLN A N 1
ATOM 844 C CA . GLN A 1 109 ? -4.778 -1.684 -11.042 1.00 97.81 109 GLN A CA 1
ATOM 845 C C . GLN A 1 109 ? -5.318 -3.075 -11.389 1.00 97.81 109 GLN A C 1
ATOM 847 O O . GLN A 1 109 ? -4.702 -3.828 -12.147 1.00 97.81 109 GLN A O 1
ATOM 852 N N . GLY A 1 110 ? -6.474 -3.435 -10.829 1.00 94.38 110 GLY A N 1
ATOM 853 C CA . GLY A 1 110 ? -7.029 -4.779 -10.972 1.00 94.38 110 GLY A CA 1
ATOM 854 C C . GLY A 1 110 ? -6.146 -5.848 -10.312 1.00 94.38 110 GLY A C 1
ATOM 855 O O . GLY A 1 110 ? -5.890 -5.827 -9.115 1.00 94.38 110 GLY A O 1
ATOM 856 N N . ASN A 1 111 ? -5.666 -6.807 -11.098 1.00 94.06 111 ASN A N 1
ATOM 857 C CA . ASN A 1 111 ? -4.727 -7.846 -10.660 1.00 94.06 111 ASN A CA 1
ATOM 858 C C . ASN A 1 111 ? -3.321 -7.638 -11.239 1.00 94.06 111 ASN A C 1
ATOM 860 O O . ASN A 1 111 ? -2.574 -8.600 -11.415 1.00 94.06 111 ASN A O 1
ATOM 864 N N . THR A 1 112 ? -2.980 -6.394 -11.561 1.00 96.50 112 THR A N 1
ATOM 865 C CA . THR A 1 112 ? -1.740 -6.033 -12.237 1.00 96.50 112 THR A CA 1
ATOM 866 C C . THR A 1 112 ? -1.011 -4.960 -11.446 1.00 96.50 112 THR A C 1
ATOM 868 O O . THR A 1 112 ? -1.623 -3.991 -10.998 1.00 96.50 112 THR A O 1
ATOM 871 N N . LEU A 1 113 ? 0.302 -5.111 -11.325 1.00 97.12 113 LEU A N 1
ATOM 872 C CA . LEU A 1 113 ? 1.220 -4.084 -10.852 1.00 97.12 113 LEU A CA 1
ATOM 873 C C . LEU A 1 113 ? 2.036 -3.579 -12.042 1.00 97.12 113 LEU A C 1
ATOM 875 O O . LEU A 1 113 ? 2.563 -4.374 -12.811 1.00 97.12 113 LEU A O 1
ATOM 879 N N . THR A 1 114 ? 2.115 -2.265 -12.219 1.00 96.62 114 THR A N 1
ATOM 880 C CA . THR A 1 114 ? 2.945 -1.617 -13.237 1.00 96.62 114 THR A CA 1
ATOM 881 C C . THR A 1 114 ? 4.035 -0.804 -12.561 1.00 96.62 114 THR A C 1
ATOM 883 O O . THR A 1 114 ? 3.736 0.031 -11.707 1.00 96.62 114 THR A O 1
ATOM 886 N N . ASP A 1 115 ? 5.275 -1.045 -12.959 1.00 94.38 115 ASP A N 1
ATOM 887 C CA . ASP A 1 115 ? 6.464 -0.301 -12.558 1.00 94.38 115 ASP A CA 1
ATOM 888 C C . ASP A 1 115 ? 7.290 0.078 -13.802 1.00 94.38 115 ASP A C 1
ATOM 890 O O . ASP A 1 115 ? 6.851 -0.061 -14.949 1.00 94.38 115 ASP A O 1
ATOM 894 N N . ASP A 1 116 ? 8.499 0.576 -13.589 1.00 92.44 116 ASP A N 1
ATOM 895 C CA . ASP A 1 116 ? 9.457 0.956 -14.620 1.00 92.44 116 ASP A CA 1
ATOM 896 C C . ASP A 1 116 ? 10.000 -0.230 -15.445 1.00 92.44 116 ASP A C 1
ATOM 898 O O . ASP A 1 116 ? 10.509 -0.019 -16.550 1.00 92.44 116 ASP A O 1
ATOM 902 N N . ALA A 1 117 ? 9.828 -1.475 -14.983 1.00 91.31 117 ALA A N 1
ATOM 903 C CA . ALA A 1 117 ? 10.119 -2.683 -15.758 1.00 91.31 117 ALA A CA 1
ATOM 904 C C . ALA A 1 117 ? 8.925 -3.159 -16.608 1.00 91.31 117 ALA A C 1
ATOM 906 O O . ALA A 1 117 ? 9.099 -3.995 -17.499 1.00 91.31 117 ALA A O 1
ATOM 907 N N . GLY A 1 118 ? 7.730 -2.610 -16.381 1.00 92.81 118 GLY A N 1
ATOM 908 C CA . GLY A 1 118 ? 6.531 -2.885 -17.160 1.00 92.81 118 GLY A CA 1
ATOM 909 C C . GLY A 1 118 ? 5.377 -3.389 -16.303 1.00 92.81 118 GLY A C 1
ATOM 910 O O . GLY A 1 118 ? 5.209 -2.996 -15.156 1.00 92.81 118 GLY A O 1
ATOM 911 N N . SER A 1 119 ? 4.528 -4.217 -16.906 1.00 95.00 119 SER A N 1
ATOM 912 C CA . SER A 1 119 ? 3.279 -4.686 -16.311 1.00 95.00 119 SER A CA 1
ATOM 913 C C . SER A 1 119 ? 3.402 -6.145 -15.888 1.00 95.00 119 SER A C 1
ATOM 915 O O . SER A 1 119 ? 3.781 -6.997 -16.692 1.00 95.00 119 SER A O 1
ATOM 917 N N . HIS A 1 120 ? 3.044 -6.428 -14.639 1.00 94.81 120 HIS A N 1
ATOM 918 C CA . HIS A 1 120 ? 3.225 -7.720 -13.993 1.00 94.81 120 HIS A CA 1
ATOM 919 C C . HIS A 1 120 ? 1.916 -8.193 -13.375 1.00 94.81 120 HIS A C 1
ATOM 921 O O . HIS A 1 120 ? 1.223 -7.429 -12.701 1.00 94.81 120 HIS A O 1
ATOM 927 N N . LEU A 1 121 ? 1.586 -9.470 -13.556 1.00 95.81 121 LEU A N 1
ATOM 928 C CA . LEU A 1 121 ? 0.447 -10.066 -12.864 1.00 95.81 121 LEU A CA 1
ATOM 929 C C . LEU A 1 121 ? 0.745 -10.201 -11.372 1.00 95.81 121 LEU A C 1
ATOM 931 O O . LEU A 1 121 ? 1.840 -10.608 -10.984 1.00 95.81 121 LEU A O 1
ATOM 935 N N . LEU A 1 122 ? -0.259 -9.927 -10.549 1.00 96.75 122 LEU A N 1
ATOM 936 C CA . LEU A 1 122 ? -0.231 -10.182 -9.120 1.00 96.75 122 LEU A CA 1
ATOM 937 C C . LEU A 1 122 ? -0.833 -11.547 -8.800 1.00 96.75 122 LEU A C 1
ATOM 939 O O . LEU A 1 122 ? -1.866 -11.952 -9.336 1.00 96.75 122 LEU A O 1
ATOM 943 N N . SER A 1 123 ? -0.187 -12.238 -7.875 1.00 96.12 123 SER A N 1
ATOM 944 C CA . SER A 1 123 ? -0.741 -13.364 -7.140 1.00 96.12 123 SER A CA 1
ATOM 945 C C . SER A 1 123 ? -1.044 -12.921 -5.714 1.00 96.12 123 SER A C 1
ATOM 947 O O . SER A 1 123 ? -0.333 -12.096 -5.142 1.00 96.12 123 SER A O 1
ATOM 949 N N . PHE A 1 124 ? -2.121 -13.464 -5.150 1.00 97.12 124 PHE A N 1
ATOM 950 C CA . PHE A 1 124 ? -2.639 -13.052 -3.851 1.00 97.12 124 PHE A CA 1
ATOM 951 C C . PHE A 1 124 ? -2.616 -14.210 -2.854 1.00 97.12 124 PHE A C 1
ATOM 953 O O . PHE A 1 124 ? -2.987 -15.336 -3.195 1.00 97.12 124 PHE A O 1
ATOM 960 N N . VAL A 1 125 ? -2.220 -13.932 -1.614 1.00 97.31 125 VAL A N 1
ATOM 961 C CA . VAL A 1 125 ? -2.380 -14.831 -0.463 1.00 97.31 125 VAL A CA 1
ATOM 962 C C . VAL A 1 125 ? -3.280 -14.134 0.540 1.00 97.31 125 VAL A C 1
ATOM 964 O O . VAL A 1 125 ? -2.928 -13.099 1.088 1.00 97.31 125 VAL A O 1
ATOM 967 N N . ASN A 1 126 ? -4.462 -14.706 0.744 1.00 96.56 126 ASN A N 1
ATOM 968 C CA . ASN A 1 126 ? -5.455 -14.227 1.694 1.00 96.56 126 ASN A CA 1
ATOM 969 C C . ASN A 1 126 ? -5.559 -15.245 2.830 1.00 96.56 126 ASN A C 1
ATOM 971 O O . ASN A 1 126 ? -5.989 -16.379 2.604 1.00 96.56 126 ASN A O 1
ATOM 975 N N . ASP A 1 127 ? -5.140 -14.859 4.029 1.00 93.00 127 ASP A N 1
ATOM 976 C CA . ASP A 1 127 ? -5.188 -15.708 5.225 1.00 93.00 127 ASP A CA 1
ATOM 977 C C . ASP A 1 127 ? -6.400 -15.401 6.128 1.00 93.00 127 ASP A C 1
ATOM 979 O O . ASP A 1 127 ? -6.579 -16.025 7.177 1.00 93.00 127 ASP A O 1
ATOM 983 N N . GLY A 1 128 ? -7.260 -14.471 5.699 1.00 90.06 128 GLY A N 1
ATOM 984 C CA . GLY A 1 128 ? -8.444 -14.007 6.416 1.00 90.06 128 GLY A CA 1
ATOM 985 C C . GLY A 1 128 ? -8.192 -12.869 7.408 1.00 90.06 128 GLY A C 1
ATOM 986 O O . GLY A 1 128 ? -9.165 -12.288 7.887 1.00 90.06 128 GLY A O 1
ATOM 987 N N . ILE A 1 129 ? -6.934 -12.529 7.704 1.00 93.44 129 ILE A N 1
ATOM 988 C CA . ILE A 1 129 ? -6.556 -11.407 8.584 1.00 93.44 129 ILE A CA 1
ATOM 989 C C . ILE A 1 129 ? -5.718 -10.351 7.862 1.00 93.44 129 ILE A C 1
ATOM 991 O O . ILE A 1 129 ? -5.741 -9.189 8.250 1.00 93.44 129 ILE A O 1
ATOM 995 N N . SER A 1 130 ? -5.027 -10.736 6.798 1.00 96.94 130 SER A N 1
ATOM 996 C CA . SER A 1 130 ? -4.267 -9.887 5.897 1.00 96.94 130 SER A CA 1
ATOM 997 C C . SER A 1 130 ? -4.330 -10.422 4.468 1.00 96.94 130 SER A C 1
ATOM 999 O O . SER A 1 130 ? -4.738 -11.558 4.203 1.00 96.94 130 SER A O 1
ATOM 1001 N N . LEU A 1 131 ? -3.958 -9.566 3.524 1.00 98.25 131 LEU A N 1
ATOM 1002 C CA . LEU A 1 131 ? -3.822 -9.934 2.122 1.00 98.25 131 LEU A CA 1
ATOM 1003 C C . LEU A 1 131 ? -2.437 -9.531 1.638 1.00 98.25 131 LEU A C 1
ATOM 1005 O O . LEU A 1 131 ? -2.109 -8.349 1.660 1.00 98.25 131 LEU A O 1
ATOM 1009 N N . ASP A 1 132 ? -1.666 -10.493 1.152 1.00 97.88 132 ASP A N 1
ATOM 1010 C CA . ASP A 1 132 ? -0.407 -10.244 0.461 1.00 97.88 132 ASP A CA 1
ATOM 1011 C C . ASP A 1 132 ? -0.625 -10.289 -1.047 1.00 97.88 132 ASP A C 1
ATOM 1013 O O . ASP A 1 132 ? -1.181 -11.256 -1.572 1.00 97.88 132 ASP A O 1
ATOM 1017 N N . ALA A 1 133 ? -0.137 -9.274 -1.751 1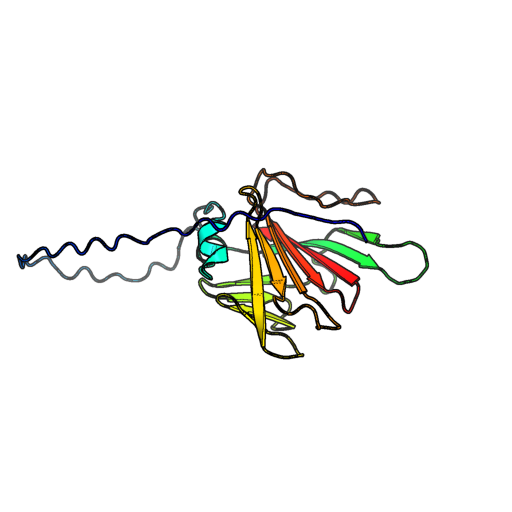.00 97.69 133 ALA A N 1
ATOM 1018 C CA . ALA A 1 133 ? -0.036 -9.230 -3.199 1.00 97.69 133 ALA A CA 1
ATOM 1019 C C . ALA A 1 133 ? 1.442 -9.245 -3.605 1.00 97.69 133 ALA A C 1
ATOM 1021 O O . ALA A 1 133 ? 2.230 -8.401 -3.178 1.00 97.69 133 ALA A O 1
ATOM 1022 N N . TYR A 1 134 ? 1.826 -10.211 -4.429 1.00 95.38 134 TYR A N 1
ATOM 1023 C CA . TYR A 1 134 ? 3.192 -10.404 -4.916 1.00 95.38 134 TYR A CA 1
ATOM 1024 C C . TYR A 1 134 ? 3.186 -10.605 -6.426 1.00 95.38 134 TYR A C 1
ATOM 1026 O O . TYR A 1 134 ? 2.182 -11.024 -7.001 1.00 95.38 134 TYR A O 1
ATOM 1034 N N . LEU A 1 135 ? 4.312 -10.321 -7.078 1.00 94.81 135 LEU A N 1
ATOM 1035 C CA . LEU A 1 135 ? 4.478 -10.625 -8.497 1.00 94.81 135 LEU A CA 1
ATOM 1036 C C . LEU A 1 135 ? 4.303 -12.136 -8.719 1.00 94.81 135 LEU A C 1
ATOM 1038 O O . LEU A 1 135 ? 4.887 -12.953 -8.010 1.00 94.81 135 LEU A O 1
ATOM 1042 N N . ALA A 1 136 ? 3.458 -12.506 -9.679 1.00 93.31 136 ALA A N 1
ATOM 1043 C CA . ALA A 1 136 ? 3.174 -13.900 -10.010 1.00 93.31 136 ALA A CA 1
ATOM 1044 C C . ALA A 1 136 ? 4.359 -14.591 -10.704 1.00 93.31 136 ALA A C 1
ATOM 1046 O O . ALA A 1 136 ? 4.465 -15.817 -10.669 1.00 93.31 136 ALA A O 1
ATOM 1047 N N . ASP A 1 137 ? 5.221 -13.808 -11.353 1.00 84.81 137 ASP A N 1
ATOM 1048 C CA . ASP A 1 137 ? 6.441 -14.292 -11.984 1.00 84.81 137 ASP A CA 1
ATOM 1049 C C . ASP A 1 137 ? 7.583 -14.355 -10.960 1.00 84.81 137 ASP A C 1
ATOM 1051 O O . ASP A 1 137 ? 7.867 -13.383 -10.262 1.00 84.81 137 ASP A O 1
ATOM 1055 N N . ALA A 1 138 ? 8.231 -15.516 -10.875 1.00 64.62 138 ALA A N 1
ATOM 10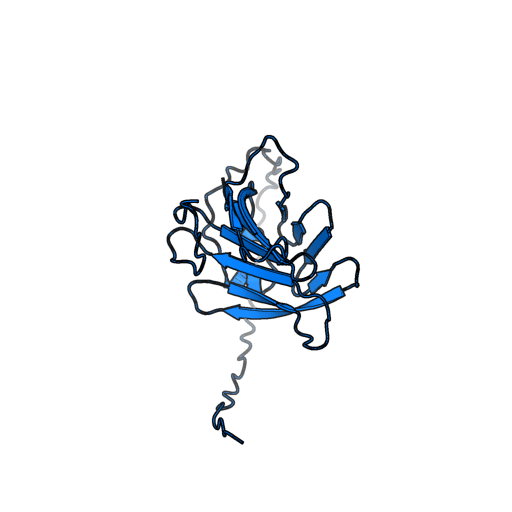56 C CA . ALA A 1 138 ? 9.341 -15.768 -9.964 1.00 64.62 138 ALA A CA 1
ATOM 1057 C C . ALA A 1 138 ? 10.705 -15.336 -10.535 1.00 64.62 138 ALA A C 1
ATOM 1059 O O . ALA A 1 138 ? 11.690 -15.350 -9.797 1.00 64.62 138 ALA A O 1
ATOM 1060 N N . ASP A 1 139 ? 10.775 -14.961 -11.817 1.00 72.38 139 ASP A N 1
ATOM 1061 C CA . ASP A 1 139 ? 12.030 -14.647 -12.510 1.00 72.38 139 ASP A CA 1
ATOM 1062 C C . ASP A 1 139 ? 12.394 -13.146 -12.485 1.00 72.38 139 ASP A C 1
ATOM 1064 O O . ASP A 1 139 ? 13.351 -12.717 -13.140 1.00 72.38 139 ASP A O 1
ATOM 1068 N N . THR A 1 140 ? 11.682 -12.315 -11.713 1.00 75.06 140 THR A N 1
ATOM 1069 C CA . THR A 1 140 ? 11.975 -10.878 -11.637 1.00 75.06 140 THR A CA 1
ATOM 1070 C C . THR A 1 140 ? 13.142 -10.586 -10.683 1.00 75.06 140 THR A C 1
ATOM 1072 O O . THR A 1 140 ? 13.138 -10.937 -9.504 1.00 75.06 140 THR A O 1
ATOM 1075 N N . ALA A 1 141 ? 14.177 -9.902 -11.185 1.00 80.75 141 ALA A N 1
ATOM 1076 C CA . ALA A 1 141 ? 15.345 -9.514 -10.380 1.00 80.75 141 ALA A CA 1
ATOM 1077 C C . ALA A 1 141 ? 15.004 -8.482 -9.287 1.00 80.75 141 ALA A C 1
ATOM 1079 O O . ALA A 1 141 ? 15.678 -8.399 -8.259 1.00 80.75 141 ALA A O 1
ATOM 1080 N N . ILE A 1 142 ? 13.959 -7.691 -9.529 1.00 85.69 142 ILE A N 1
ATOM 1081 C CA . ILE A 1 142 ? 13.387 -6.723 -8.603 1.00 85.69 142 ILE A CA 1
ATOM 1082 C C . ILE A 1 142 ? 11.939 -7.140 -8.359 1.00 85.69 142 ILE A C 1
ATOM 1084 O O . ILE A 1 142 ? 11.234 -7.545 -9.282 1.00 85.69 142 ILE A O 1
ATOM 1088 N N . THR A 1 143 ? 11.516 -7.090 -7.102 1.00 90.62 143 THR A N 1
ATOM 1089 C CA . THR A 1 143 ? 10.183 -7.503 -6.672 1.00 90.62 143 THR A CA 1
ATOM 1090 C C . THR A 1 143 ? 9.530 -6.398 -5.867 1.00 90.62 143 THR A C 1
ATOM 1092 O O . THR A 1 143 ? 10.183 -5.685 -5.096 1.00 90.62 143 THR A O 1
ATOM 1095 N N . TRP A 1 144 ? 8.220 -6.305 -6.049 1.00 94.88 144 TRP A N 1
ATOM 1096 C CA . TRP A 1 144 ? 7.326 -5.531 -5.213 1.00 94.88 144 TRP A CA 1
ATOM 1097 C C . TRP A 1 144 ? 6.418 -6.486 -4.449 1.00 94.88 144 TRP A C 1
ATOM 1099 O O . TRP A 1 144 ? 5.991 -7.518 -4.978 1.00 94.88 144 TRP A O 1
ATOM 1109 N N . ASN A 1 145 ? 6.102 -6.127 -3.214 1.00 95.62 145 ASN A N 1
ATOM 1110 C CA . ASN A 1 145 ? 5.039 -6.761 -2.453 1.00 95.62 145 ASN A CA 1
ATOM 1111 C C . ASN A 1 145 ? 4.178 -5.677 -1.805 1.00 95.62 145 ASN A C 1
ATOM 1113 O O . ASN A 1 145 ? 4.694 -4.650 -1.360 1.00 95.62 145 ASN A O 1
ATOM 1117 N N . VAL A 1 146 ? 2.867 -5.902 -1.804 1.00 98.38 146 VAL A N 1
ATOM 1118 C CA . VAL A 1 146 ? 1.898 -5.033 -1.143 1.00 98.38 146 VAL A CA 1
ATOM 1119 C C . VAL A 1 146 ? 1.107 -5.877 -0.159 1.00 98.38 146 VAL A C 1
ATOM 1121 O O . VAL A 1 146 ? 0.421 -6.809 -0.575 1.00 98.38 146 VAL A O 1
ATOM 1124 N N . THR A 1 147 ? 1.176 -5.542 1.125 1.00 98.56 147 THR A N 1
ATOM 1125 C CA . THR A 1 147 ? 0.387 -6.205 2.165 1.00 98.56 147 THR A CA 1
ATOM 1126 C C . THR A 1 147 ? -0.675 -5.264 2.710 1.00 98.56 147 THR A C 1
ATOM 1128 O O . THR A 1 147 ? -0.407 -4.100 3.012 1.00 98.56 147 THR A O 1
ATOM 1131 N N . PHE A 1 148 ? -1.885 -5.787 2.868 1.00 98.38 148 PHE A N 1
ATOM 1132 C CA . PHE A 1 148 ? -3.040 -5.080 3.401 1.00 98.38 148 PHE A CA 1
ATOM 1133 C C . PHE A 1 148 ? -3.391 -5.631 4.785 1.00 98.38 148 PHE A C 1
ATOM 1135 O O . PHE A 1 148 ? -3.662 -6.826 4.923 1.00 98.38 148 PHE A O 1
ATOM 1142 N N . TYR A 1 149 ? -3.426 -4.755 5.791 1.00 97.94 149 TYR A N 1
ATOM 1143 C CA . TYR A 1 149 ? -3.839 -5.086 7.155 1.00 97.94 149 TYR A CA 1
ATOM 1144 C C . TYR A 1 149 ? -5.068 -4.262 7.556 1.00 97.94 149 TYR A C 1
ATOM 1146 O O . TYR A 1 149 ? -4.965 -3.037 7.687 1.00 97.94 149 TYR A O 1
ATOM 1154 N N . PRO A 1 150 ? -6.229 -4.893 7.793 1.00 97.44 150 PRO A N 1
ATOM 1155 C CA . PRO A 1 150 ? -7.369 -4.225 8.399 1.00 97.44 150 PRO A CA 1
ATOM 1156 C C . PRO A 1 150 ? -7.045 -3.694 9.803 1.00 97.44 150 PRO A C 1
ATOM 1158 O O . PRO A 1 150 ? -6.243 -4.255 10.549 1.00 97.44 150 PRO A O 1
ATOM 1161 N N . LYS A 1 151 ? -7.702 -2.611 10.208 1.00 95.88 151 LYS A N 1
ATOM 1162 C CA . LYS A 1 151 ? -7.531 -2.036 11.543 1.00 95.88 151 LYS A CA 1
ATOM 1163 C C . LYS A 1 151 ? -7.804 -3.068 12.638 1.00 95.88 151 LYS A C 1
ATOM 1165 O O . LYS A 1 151 ? -8.776 -3.818 12.590 1.00 95.88 151 LYS A O 1
ATOM 1170 N N . GLY A 1 152 ? -6.967 -3.062 13.665 1.00 93.94 152 GLY A N 1
ATOM 1171 C CA . GLY A 1 152 ? -7.081 -3.925 14.835 1.00 93.94 152 GLY A CA 1
ATOM 1172 C C . GLY A 1 152 ? -6.522 -5.336 14.652 1.00 93.94 152 GLY A C 1
ATOM 1173 O O . GLY A 1 152 ? -6.501 -6.079 15.636 1.00 93.94 152 GLY A O 1
ATOM 1174 N N . VAL A 1 153 ? -6.049 -5.718 13.458 1.00 93.44 153 VAL A N 1
ATOM 1175 C CA . VAL A 1 153 ? -5.355 -7.002 13.285 1.00 93.44 153 VAL A CA 1
ATOM 1176 C C . VAL A 1 153 ? -3.886 -6.904 13.700 1.00 93.44 153 VAL A C 1
ATOM 1178 O O . VAL A 1 153 ? -3.278 -5.831 13.708 1.00 93.44 153 VAL A O 1
ATOM 1181 N N . ALA A 1 154 ? -3.298 -8.044 14.060 1.00 91.75 154 ALA A N 1
ATOM 1182 C CA . ALA A 1 154 ? -1.852 -8.139 14.214 1.00 91.75 154 ALA A CA 1
ATOM 1183 C C . ALA A 1 154 ? -1.172 -8.047 12.838 1.00 91.75 154 ALA A C 1
ATOM 1185 O O . ALA A 1 154 ? -1.691 -8.578 11.859 1.00 91.75 154 ALA A O 1
ATOM 1186 N N . ASN A 1 155 ? -0.000 -7.416 12.783 1.00 92.88 155 ASN A N 1
ATOM 1187 C CA . ASN A 1 155 ? 0.888 -7.461 11.623 1.00 92.88 155 ASN A CA 1
ATOM 1188 C C . ASN A 1 155 ? 2.215 -8.127 11.997 1.00 92.88 155 ASN A C 1
ATOM 1190 O O . ASN A 1 155 ? 2.496 -8.374 13.171 1.00 92.88 155 ASN A O 1
ATOM 1194 N N . ASN A 1 156 ? 3.011 -8.434 10.980 1.00 92.00 156 ASN A N 1
ATOM 1195 C CA . ASN A 1 156 ? 4.323 -9.065 11.110 1.00 92.00 156 ASN A CA 1
ATOM 1196 C C . ASN A 1 156 ? 5.485 -8.052 11.090 1.00 92.00 156 ASN A C 1
ATOM 1198 O O . ASN A 1 156 ? 6.620 -8.434 10.815 1.00 92.00 156 ASN A O 1
ATOM 1202 N N . LEU A 1 157 ? 5.211 -6.765 11.328 1.00 94.56 157 LEU A N 1
ATOM 1203 C CA . LEU A 1 157 ? 6.237 -5.727 11.299 1.00 94.56 157 LEU A CA 1
ATOM 1204 C C . LEU A 1 157 ? 7.028 -5.754 12.610 1.00 94.56 157 LEU A C 1
ATOM 1206 O O . LEU A 1 157 ? 6.451 -5.702 13.696 1.00 94.56 157 LEU A O 1
ATOM 1210 N N . GLU A 1 158 ? 8.357 -5.780 12.509 1.00 93.75 158 GLU A N 1
ATOM 1211 C CA . GLU A 1 158 ? 9.258 -5.886 13.663 1.00 93.75 158 GLU A CA 1
ATOM 1212 C C . GLU A 1 158 ? 10.225 -4.687 13.752 1.00 93.75 158 GLU A C 1
ATOM 1214 O O . GLU A 1 158 ? 11.418 -4.824 13.462 1.00 93.75 158 GLU A O 1
ATOM 1219 N N . PRO A 1 159 ? 9.754 -3.488 14.155 1.00 94.75 159 PRO A N 1
ATOM 1220 C CA . PRO A 1 159 ? 10.643 -2.366 14.419 1.00 94.75 159 PRO A CA 1
ATOM 1221 C C . PRO A 1 159 ? 11.713 -2.683 15.468 1.00 94.75 159 PRO A C 1
ATOM 1223 O O . PRO A 1 159 ? 11.413 -3.145 16.567 1.00 94.75 159 PRO A O 1
ATOM 1226 N N . ASN A 1 160 ? 12.975 -2.382 15.158 1.00 92.81 160 ASN A N 1
ATOM 1227 C CA . ASN A 1 160 ? 14.130 -2.767 15.982 1.00 92.81 160 ASN A CA 1
ATOM 1228 C C . ASN A 1 160 ? 14.719 -1.633 16.839 1.00 92.81 160 ASN A C 1
ATOM 1230 O O . ASN A 1 160 ? 15.692 -1.841 17.562 1.00 92.81 160 ASN A O 1
ATOM 1234 N N . ASN A 1 161 ? 14.140 -0.437 16.775 1.00 92.38 161 ASN A N 1
ATOM 1235 C CA . ASN A 1 161 ? 14.676 0.765 17.416 1.00 92.38 161 ASN A CA 1
ATOM 1236 C C . ASN A 1 161 ? 13.585 1.652 18.047 1.00 92.38 161 ASN A C 1
ATOM 1238 O O . ASN A 1 161 ? 13.756 2.859 18.206 1.00 92.38 161 ASN A O 1
ATOM 1242 N N . GLY A 1 162 ? 12.463 1.044 18.444 1.00 92.56 162 GLY A N 1
ATOM 1243 C CA . GLY A 1 162 ? 11.405 1.710 19.206 1.00 92.56 162 GLY A CA 1
ATOM 1244 C C . GLY A 1 162 ? 10.366 2.462 18.372 1.00 92.56 162 GLY A C 1
ATOM 1245 O O . GLY A 1 162 ? 9.407 2.967 18.960 1.00 92.56 162 GLY A O 1
ATOM 1246 N N . VAL A 1 163 ? 10.494 2.495 17.040 1.00 94.94 163 VAL A N 1
ATOM 1247 C CA . VAL A 1 163 ? 9.407 2.926 16.145 1.00 94.94 163 VAL A CA 1
ATOM 1248 C C . VAL A 1 163 ? 8.148 2.111 16.451 1.00 94.94 163 VAL A C 1
ATOM 1250 O O . VAL A 1 163 ? 8.203 0.895 16.619 1.00 94.94 163 VAL A O 1
ATOM 1253 N N . GLN A 1 164 ? 7.016 2.799 16.582 1.00 92.31 164 GLN A N 1
ATOM 1254 C CA . GLN A 1 164 ? 5.725 2.188 16.888 1.00 92.31 164 GLN A CA 1
ATOM 1255 C C . GLN A 1 164 ? 4.856 2.196 15.637 1.00 92.31 164 GLN A C 1
ATOM 1257 O O . GLN A 1 164 ? 4.766 3.220 14.960 1.00 92.31 164 GLN A O 1
ATOM 1262 N N . ILE A 1 165 ? 4.188 1.078 15.366 1.00 94.25 165 ILE A N 1
ATOM 1263 C CA . ILE A 1 165 ? 3.186 0.981 14.306 1.00 94.25 165 ILE A CA 1
ATOM 1264 C C . ILE A 1 165 ? 1.802 1.014 14.950 1.00 94.25 165 ILE A C 1
ATOM 1266 O O . ILE A 1 165 ? 1.502 0.237 15.857 1.00 94.25 165 ILE A O 1
ATOM 1270 N N . ASP A 1 166 ? 0.967 1.948 14.501 1.00 91.81 166 ASP A N 1
ATOM 1271 C CA . ASP A 1 166 ? -0.393 2.109 15.006 1.00 91.81 166 ASP A CA 1
ATOM 1272 C C . ASP A 1 166 ? -1.351 1.127 14.319 1.00 91.81 166 ASP A C 1
ATOM 1274 O O . ASP A 1 166 ? -1.962 1.431 13.295 1.00 91.81 166 ASP A O 1
ATOM 1278 N N . ASN A 1 167 ? -1.515 -0.051 14.918 1.00 91.69 167 ASN A N 1
ATOM 1279 C CA . ASN A 1 167 ? -2.420 -1.084 14.407 1.00 91.69 167 ASN A CA 1
ATOM 1280 C C . ASN A 1 167 ? -3.900 -0.751 14.644 1.00 91.69 167 ASN A C 1
ATOM 1282 O O . ASN A 1 167 ? -4.762 -1.543 14.277 1.00 91.69 167 ASN A O 1
ATOM 1286 N N . THR A 1 168 ? -4.238 0.392 15.254 1.00 94.69 168 THR A N 1
ATOM 1287 C CA . THR A 1 168 ? -5.639 0.845 15.329 1.00 94.69 168 THR A CA 1
ATOM 1288 C C . THR A 1 168 ? -6.139 1.411 13.998 1.00 94.69 168 THR A C 1
ATOM 1290 O O . THR A 1 168 ? -7.336 1.662 13.843 1.00 94.69 168 THR A O 1
ATOM 1293 N N . LYS A 1 169 ? -5.238 1.553 13.020 1.00 94.88 169 LYS A N 1
ATOM 1294 C CA . LYS A 1 169 ? -5.505 1.995 11.654 1.00 94.88 169 LYS A CA 1
ATOM 1295 C C . LYS A 1 169 ? -5.422 0.835 10.674 1.00 94.88 169 LYS A C 1
ATOM 1297 O O . LYS A 1 169 ? -4.721 -0.146 10.903 1.00 94.88 169 LYS A O 1
ATOM 1302 N N . ASN A 1 170 ? -6.120 0.987 9.556 1.00 97.56 170 ASN A N 1
ATOM 1303 C CA . ASN A 1 170 ? -5.865 0.190 8.364 1.00 97.56 170 ASN A CA 1
ATOM 1304 C C . ASN A 1 170 ? -4.441 0.498 7.876 1.00 97.56 170 ASN A C 1
ATOM 1306 O O . ASN A 1 170 ? -4.066 1.674 7.826 1.00 97.56 170 ASN A O 1
ATOM 1310 N N . LEU A 1 171 ? -3.672 -0.530 7.515 1.00 97.88 171 LEU A N 1
ATOM 1311 C CA . LEU A 1 171 ? -2.310 -0.379 7.008 1.00 97.88 171 LEU A CA 1
ATOM 1312 C C . LEU A 1 171 ? -2.177 -0.923 5.587 1.00 97.88 171 LEU A C 1
ATOM 1314 O O . LEU A 1 171 ? -2.701 -1.991 5.266 1.00 97.88 171 LEU A O 1
ATOM 1318 N N . ILE A 1 172 ? -1.412 -0.207 4.768 1.00 98.38 172 ILE A N 1
ATOM 1319 C CA . ILE A 1 172 ? -0.859 -0.708 3.510 1.00 98.38 172 ILE A CA 1
ATOM 1320 C C . ILE A 1 172 ? 0.656 -0.683 3.651 1.00 98.38 172 ILE A C 1
ATOM 1322 O O . ILE A 1 172 ? 1.243 0.360 3.940 1.00 98.38 172 ILE A O 1
ATOM 1326 N N . VAL A 1 173 ? 1.284 -1.835 3.458 1.00 98.31 173 VAL A N 1
ATOM 1327 C CA . VAL A 1 173 ? 2.735 -1.991 3.509 1.00 98.31 173 VAL A CA 1
ATOM 1328 C C . VAL A 1 173 ? 3.234 -2.271 2.106 1.00 98.31 173 VAL A C 1
ATOM 1330 O O . VAL A 1 173 ? 2.725 -3.170 1.447 1.00 98.31 173 VAL A O 1
ATOM 1333 N N . ILE A 1 174 ? 4.219 -1.506 1.649 1.00 98.06 174 ILE A N 1
ATOM 1334 C CA . ILE A 1 174 ? 4.843 -1.677 0.338 1.00 98.06 174 ILE A CA 1
ATOM 1335 C C . ILE A 1 174 ? 6.304 -2.043 0.557 1.00 98.06 174 ILE A C 1
ATOM 1337 O O . ILE A 1 174 ? 7.049 -1.281 1.168 1.00 98.06 174 ILE A O 1
ATOM 1341 N N . TRP A 1 175 ? 6.716 -3.199 0.050 1.00 96.69 175 TRP A N 1
ATOM 1342 C CA . TRP A 1 175 ? 8.111 -3.621 0.009 1.00 96.69 175 TRP A CA 1
ATOM 1343 C C . TRP A 1 175 ? 8.656 -3.503 -1.408 1.00 96.69 175 TRP A C 1
ATOM 1345 O O . TRP A 1 175 ? 8.053 -4.011 -2.354 1.00 96.69 175 TRP A O 1
ATOM 1355 N N . TYR A 1 176 ? 9.824 -2.878 -1.532 1.00 94.38 176 TYR A N 1
ATOM 1356 C CA . TYR A 1 176 ? 10.567 -2.735 -2.773 1.00 94.38 176 TYR A CA 1
ATOM 1357 C C . TYR A 1 176 ? 11.972 -3.319 -2.628 1.00 94.38 176 TYR A C 1
ATOM 1359 O O . TYR A 1 176 ? 12.840 -2.758 -1.949 1.00 94.38 176 TYR A O 1
ATOM 1367 N N . SER A 1 177 ? 12.236 -4.441 -3.304 1.00 92.50 177 SER A N 1
ATOM 1368 C CA . SER A 1 177 ? 13.508 -5.151 -3.136 1.00 92.50 177 SER A CA 1
ATOM 1369 C C . SER A 1 177 ? 14.704 -4.430 -3.763 1.00 92.50 177 SER A C 1
ATOM 1371 O O . SER A 1 177 ? 15.832 -4.666 -3.328 1.00 92.50 177 SER A O 1
ATOM 1373 N N . GLY A 1 178 ? 14.482 -3.557 -4.755 1.00 88.94 178 GLY A N 1
ATOM 1374 C CA . GLY A 1 178 ? 15.549 -2.856 -5.478 1.00 88.94 178 GLY A CA 1
ATOM 1375 C C . GLY A 1 178 ? 16.368 -1.915 -4.590 1.00 88.94 178 GLY A C 1
ATOM 1376 O O . GLY A 1 178 ? 17.580 -1.815 -4.758 1.00 88.94 178 GLY A O 1
ATOM 1377 N N . MET A 1 179 ? 15.724 -1.287 -3.602 1.00 87.62 179 MET A N 1
ATOM 1378 C CA . MET A 1 179 ? 16.386 -0.451 -2.589 1.00 87.62 179 MET A CA 1
ATOM 1379 C C . MET A 1 179 ? 16.334 -1.052 -1.179 1.00 87.62 179 MET A C 1
ATOM 1381 O O . MET A 1 179 ? 16.821 -0.430 -0.242 1.00 87.62 179 MET A O 1
ATOM 1385 N N . GLN A 1 180 ? 15.763 -2.253 -1.023 1.00 91.31 180 GLN A N 1
ATOM 1386 C CA . GLN A 1 180 ? 15.506 -2.879 0.281 1.00 91.31 180 GLN A CA 1
ATOM 1387 C C . GLN A 1 180 ? 14.701 -1.963 1.216 1.00 91.31 180 GLN A C 1
ATOM 1389 O O . GLN A 1 180 ? 15.018 -1.845 2.402 1.00 91.31 180 GLN A O 1
ATOM 1394 N N . VAL A 1 181 ? 13.676 -1.302 0.668 1.00 92.75 181 VAL A N 1
ATOM 1395 C CA . VAL A 1 181 ? 12.837 -0.349 1.402 1.00 92.75 181 VAL A CA 1
ATOM 1396 C C . VAL A 1 181 ? 11.454 -0.939 1.633 1.00 92.75 181 VAL A C 1
ATOM 1398 O O . VAL A 1 181 ? 10.809 -1.428 0.707 1.00 92.75 181 VAL A O 1
ATOM 1401 N N . LEU A 1 182 ? 10.999 -0.860 2.879 1.00 95.69 182 LEU A N 1
ATOM 1402 C CA . LEU A 1 182 ? 9.634 -1.112 3.312 1.00 95.69 182 LEU A CA 1
ATOM 1403 C C . LEU A 1 182 ? 8.998 0.224 3.688 1.00 95.69 182 LEU A C 1
ATOM 1405 O O . LEU A 1 182 ? 9.562 0.954 4.495 1.00 95.69 182 LEU A O 1
ATOM 1409 N N . THR A 1 183 ? 7.816 0.532 3.173 1.00 96.38 183 THR A N 1
ATOM 1410 C CA . THR A 1 183 ? 7.059 1.736 3.532 1.00 96.38 183 THR A CA 1
ATOM 1411 C C . THR A 1 183 ? 5.709 1.336 4.107 1.00 96.38 183 THR A C 1
ATOM 1413 O O . THR A 1 183 ? 5.007 0.509 3.528 1.00 96.38 183 THR A O 1
ATOM 1416 N N . VAL A 1 184 ? 5.335 1.919 5.245 1.00 97.50 184 VAL A N 1
ATOM 1417 C CA . VAL A 1 184 ? 4.072 1.654 5.940 1.00 97.50 184 VAL A CA 1
ATOM 1418 C C . VAL A 1 184 ? 3.190 2.888 5.861 1.00 97.50 184 VAL A C 1
ATOM 1420 O O . VAL A 1 184 ? 3.535 3.948 6.388 1.00 97.50 184 VAL A O 1
ATOM 1423 N N . PHE A 1 185 ? 2.016 2.729 5.265 1.00 97.38 185 PHE A N 1
ATOM 1424 C CA . PHE A 1 185 ? 0.969 3.736 5.242 1.00 97.38 185 PHE A CA 1
ATOM 1425 C C . PHE A 1 185 ? -0.129 3.374 6.229 1.00 97.38 185 PHE A C 1
ATOM 1427 O O . PHE A 1 185 ? -0.617 2.248 6.218 1.00 97.38 185 PHE A O 1
ATOM 1434 N N . GLY A 1 186 ? -0.538 4.336 7.049 1.00 96.25 186 GLY A N 1
ATOM 1435 C CA . GLY A 1 186 ? -1.748 4.253 7.858 1.00 96.25 186 GLY A CA 1
ATOM 1436 C C . GLY A 1 186 ? -2.849 5.116 7.253 1.00 96.25 186 GLY A C 1
ATOM 1437 O O . GLY A 1 186 ? -2.584 6.243 6.827 1.00 96.25 186 GLY A O 1
ATOM 1438 N N . GLN A 1 187 ? -4.075 4.602 7.232 1.00 95.56 187 GLN A N 1
ATOM 1439 C CA . GLN A 1 187 ? -5.245 5.394 6.850 1.00 95.56 187 GLN A CA 1
ATOM 1440 C C . GLN A 1 187 ? -5.552 6.444 7.937 1.00 95.56 187 GLN A C 1
ATOM 1442 O O . GLN A 1 187 ? -5.436 6.152 9.134 1.00 95.56 187 GLN A O 1
ATOM 1447 N N . GLU A 1 188 ? -5.879 7.675 7.536 1.00 90.19 188 GLU A N 1
ATOM 1448 C CA . GLU A 1 188 ? -6.273 8.762 8.456 1.00 90.19 188 GLU A CA 1
ATOM 1449 C C . GLU A 1 188 ? -7.735 8.689 8.904 1.00 90.19 188 GLU A C 1
ATOM 1451 O O . GLU A 1 188 ? -8.606 8.319 8.083 1.00 90.19 188 GLU A O 1
#

Radius of gyration: 20.85 Å; chains: 1; bounding box: 71×52×36 Å

=== Feature glossary ===
A reading guide for the features in this record.

Start from the sequence.

  · Sequence gives the chain of amino acids in standard one-letter code (A=alanine, C=cysteine, …, Y=tyrosine), read N→C. It is the only feature that is directly encoded by the gene; all structural features are derived from the folded form of this sequence.

Fold it, and you get atomic coordinates and the backbone conformation that goes with them.

  · Structure coordinates are given as an mmCIF _atom_site loop: one row per atom with element, residue name, chain id, sequence number, and x/y/z position in Å. Only the four main-chain atoms per residue are included here; side chains are omitted to keep the record compact.

  · Backbone dihedral angles. Every residue except chain termini has a φ (preceding-C → N → Cα → C) and a ψ (N → Cα → C → next-N). They are reported in degrees following the IUPAC sign convention. Secondary structure is essentially a statement about which (φ, ψ) basin each residue occupies.

  · Eight-state secondary structure (DSSP): H is the canonical α-helix, G the tighter 3₁₀-helix, I the wider π-helix; E/B are β-structure, T and S are turns and bends, and '-' is everything else. DSSP derives these from the pattern of main-chain N–H···O=C hydrogen bonds, not from the sequence.

  · SS3 is a coarse helix/strand/coil call (letters a/b/c) made by the P-SEA algorithm from inter-Cα distances and dihedrals. It is less detailed than DSSP but needs only Cα positions.

Summarize the fold with a handful of shape descriptors and a per-residue structural alphabet.

  · Radius of gyration (Rg) is the root-mean-square distance of Cα atoms from their centroid — a single number for overall size and compactness. A globular domain of N residues has Rg ≈ 2.2·N^0.38 Å; an extended or disordered chain has a much larger Rg. The Cα contact count is the number of residue pairs whose Cα atoms are within 8 Å and are more than four positions apart in sequence — a standard proxy for tertiary packing density. The bounding box is the smallest axis-aligned box enclosing all Cα atoms.

  · 3Di is Foldseek's structural alphabet. Each residue is assigned one of twenty discrete states based on how its Cα sits relative to its spatial (not sequential) neighbors. Aligning 3Di strings finds structural homologs roughly as well as full 3D superposition, but orders of magnitude faster.

  · Solvent-accessible surface area (SASA) is the area in Å² traced out by the centre of a 1.4 Å probe sphere (a water molecule) rolled over the protein's van der Waals surface (Shrake–Rupley / Lee–Richards construction). Buried residues have near-zero SASA; fully exposed residues can exceed 200 Å². The total SASA scales roughly with the number of surface residues.

Ask how reliable the model is.

  · For AlphaFold models, the B-factor field carries pLDDT — the model's own estimate of local accuracy on a 0–100 scale. Regions with pLDDT<50 should be treated as essentially unmodeled; they often correspond to intrinsically disordered segments.

  · For experimental (PDB) structures, the B-factor (temperature factor) quantifies the positional spread of each atom in the crystal — a combination of thermal vibration and static disorder — in units of Å². High B-factors mark flexible loops or poorly resolved regions; low B-factors mark the rigid, well-ordered core.

  · Predicted Aligned Error (PAE) is an AlphaFold confidence matrix: entry (i, j) is the expected error in the position of residue j, in ångströms, when the prediction is superimposed on the true structure at residue i. Low PAE within a block of residues means that block is internally rigid and well-predicted; high PAE between two blocks means their relative placement is uncertain even if each block individually is confident.

Place it in context: what it resembles, what it is annotated as, and how it looks.

  · Structural nearest neighbors (via Foldseek easy-search vs the PDB). Reported per hit: target PDB id, E-value, and alignment TM-score. A TM-score above ~0.5 is the conventional threshold for 'same fold'.

  · Functional annotations link the protein to curated databases. InterPro entries identify conserved domains and families by matching the sequence against member-database signatures (Pfam, PROSITE, CDD, …). Gene Ontology (GO) terms describe molecular function, biological process, and cellular component in a controlled vocabulary. CATH places the structure in a hierarchical fold classification (Class/Architecture/Topology/Homologous-superfamily). The organism is the source species.

  · The contact map is a binary N×N matrix image: pixel (i, j) is dark where Cα_i and Cα_j are within 8 Å and |i−j|>4. Because the |i−j|>4 filter removes local helical contacts, off-diagonal stripes parallel to the main diagonal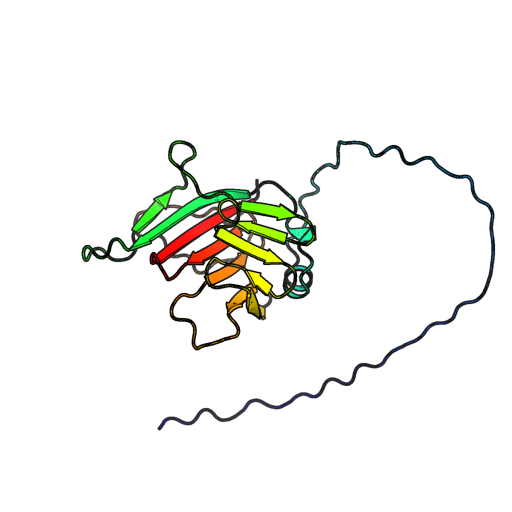 indicate parallel β-sheets; stripes perpendicular to it indicate antiparallel β-sheets. The Ramachandran plot scatters every residue's (φ, ψ) pair against the sterically allowed regions. The PAE heatmap renders the predicted-aligned-error matrix.

  · Six rendered views show the 3D structure from the faces of a cube — i.e. along ±x, ±y, ±z. Rendering representation is drawn randomly per protein from cartoon (secondary-structure ribbons), sticks (backbone bonds), or molecular surface; coloring is either N→C rainbow (blue at the N-terminus through red at the C-terminus) or one color per chain.